Protein AF-A0A417XWU2-F1 (afdb_monomer)

pLDDT: mean 78.46, std 17.19, range [33.0, 97.88]

Solvent-accessible surface area (backbone atoms only — not comparable to full-atom values): 11735 Å² total; per-residue (Å²): 140,80,83,52,74,66,60,53,54,49,51,55,50,53,51,52,51,60,74,61,50,72,82,80,82,66,76,48,74,66,57,51,45,52,57,50,68,72,41,53,58,26,40,40,35,42,37,36,41,64,82,51,52,30,65,47,73,48,79,26,26,37,50,74,49,81,47,57,76,66,101,57,79,78,59,94,91,59,82,78,65,60,38,32,32,37,46,35,37,42,42,92,63,68,40,78,33,60,92,51,43,39,15,32,39,28,46,63,44,66,47,89,56,65,65,45,77,44,51,47,48,57,51,42,53,36,23,78,65,66,76,33,83,64,61,90,66,92,56,34,37,44,16,56,42,88,83,56,57,69,74,26,24,30,64,30,82,92,57,26,78,91,18,34,38,30,33,71,32,54,34,38,39,40,34,40,36,27,33,32,84,81,47,49,32,38,41,34,39,37,42,36,41,88,48,80,87,71,30,53,72,80,35,48,73,82,72,82,85,122

Sequence (210 aa):
MRTSAEDNELLDRWSSELDAAPDLWVEDAAERRARLQELSKATLSLTICGDVEGTITVELPCEVSEERPGDLSPVDGEPVPMSWLIARVEAIVPVALGRTQLTSFSIAIPGHVGPGLYPLDDLRRRAESDEVEWWEVDDFHLSPDARGGESTFYLDNDALDGAWVATTGASIAFDVPMASVVSEVRVTGTITWAEPRDRPRTLAEPTDLR

Radius of gyration: 20.06 Å; Cα contacts (8 Å, |Δi|>4): 391; chains: 1; bounding box: 44×44×75 Å

Secondary structure (DSSP, 8-state):
----HHHHHHHHHHHHHHHTS--TT---HHHHHHHHHHSPEEEEEEEEEESS-EEEEEEEEEEEEEE-S--SPPPTTSPPPPPEEEEEEEEEEEEEETTEEEEEEEEEEETTS-SEEEEHHHHHHHHHTTSSS----TT-EEESSTT--TT-EEE-GGG-TT-EEEE-SSEEEEEEEEE-SS-EEEEEEEEE-SSGGGS-GGGS------

Organism: NCBI:txid2049295

Mean predicted aligned error: 11.09 Å

Structure (mmCIF, N/CA/C/O backbone):
data_AF-A0A417XWU2-F1
#
_entry.id   AF-A0A417XWU2-F1
#
loop_
_atom_site.group_PDB
_atom_site.id
_atom_site.type_symbol
_atom_site.label_atom_id
_atom_site.label_alt_id
_atom_site.label_comp_id
_atom_site.label_asym_id
_atom_site.label_entity_id
_atom_site.label_seq_id
_atom_site.pdbx_PDB_ins_code
_atom_site.Cartn_x
_atom_site.Cartn_y
_atom_site.Cartn_z
_atom_site.occupancy
_atom_site.B_iso_or_equiv
_atom_site.auth_seq_id
_atom_site.auth_comp_id
_atom_site.auth_asym_id
_atom_site.auth_atom_id
_atom_site.pdbx_PDB_model_num
ATOM 1 N N . MET A 1 1 ? -17.700 9.948 -44.233 1.00 43.06 1 MET A N 1
ATOM 2 C CA . MET A 1 1 ? -16.925 10.479 -43.096 1.00 43.06 1 MET A CA 1
ATOM 3 C C . MET A 1 1 ? -15.541 10.821 -43.613 1.00 43.06 1 MET A C 1
ATOM 5 O O . MET A 1 1 ? -14.813 9.910 -43.972 1.00 43.06 1 MET A O 1
ATOM 9 N N . ARG A 1 2 ? -15.248 12.110 -43.804 1.00 43.66 2 ARG A N 1
ATOM 10 C CA . ARG A 1 2 ? -13.912 12.614 -44.147 1.00 43.66 2 ARG A CA 1
ATOM 11 C C . ARG A 1 2 ? -13.400 13.289 -42.879 1.00 43.66 2 ARG A C 1
ATOM 13 O O . ARG A 1 2 ? -13.917 14.349 -42.552 1.00 43.66 2 ARG A O 1
ATOM 20 N N . THR A 1 3 ? -12.487 12.651 -42.157 1.00 50.03 3 THR A N 1
ATOM 21 C CA . THR A 1 3 ? -11.595 13.360 -41.233 1.00 50.03 3 THR A CA 1
ATOM 22 C C . THR A 1 3 ? -10.756 14.301 -42.094 1.00 50.03 3 THR A C 1
ATOM 24 O O . THR A 1 3 ? -10.237 13.882 -43.137 1.00 50.03 3 THR A O 1
ATOM 27 N N . SER A 1 4 ? -10.784 15.601 -41.797 1.00 58.84 4 SER A N 1
ATOM 28 C CA . SER A 1 4 ? -10.096 16.587 -42.633 1.00 58.84 4 SER A CA 1
ATOM 29 C C . SER A 1 4 ? -8.589 16.444 -42.415 1.00 58.84 4 SER A C 1
ATOM 31 O O . SER A 1 4 ? -8.138 16.025 -41.355 1.00 58.84 4 SER A O 1
ATOM 33 N N . ALA A 1 5 ? -7.789 16.767 -43.431 1.00 59.66 5 ALA A N 1
ATOM 34 C CA . ALA A 1 5 ? -6.329 16.764 -43.307 1.00 59.66 5 ALA A CA 1
ATOM 35 C C . ALA A 1 5 ? -5.832 17.674 -42.160 1.00 59.66 5 ALA A C 1
ATOM 37 O O . ALA A 1 5 ? -4.766 17.433 -41.608 1.00 59.66 5 ALA A O 1
ATOM 38 N N . GLU A 1 6 ? -6.645 18.659 -41.769 1.00 57.81 6 GLU A N 1
ATOM 39 C CA . GLU A 1 6 ? -6.402 19.582 -40.659 1.00 57.81 6 GLU A CA 1
ATOM 40 C C . GLU A 1 6 ? -6.471 18.882 -39.289 1.00 57.81 6 GLU A C 1
ATOM 42 O O . GLU A 1 6 ? -5.701 19.229 -38.395 1.00 57.81 6 GLU A O 1
ATOM 47 N N . ASP A 1 7 ? -7.323 17.859 -39.133 1.00 56.69 7 ASP A N 1
ATOM 48 C CA . ASP A 1 7 ? -7.388 17.054 -37.903 1.00 56.69 7 ASP A CA 1
ATOM 49 C C . ASP A 1 7 ? -6.110 16.218 -37.721 1.00 56.69 7 ASP A C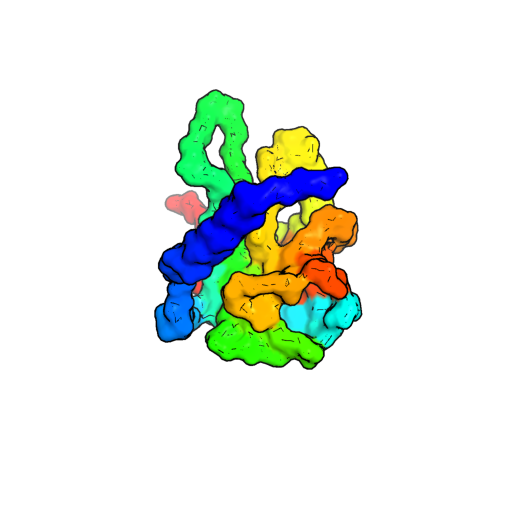 1
ATOM 51 O O . ASP A 1 7 ? -5.614 16.067 -36.606 1.00 56.69 7 ASP A O 1
ATOM 55 N N . ASN A 1 8 ? -5.531 15.717 -38.819 1.00 61.56 8 ASN A N 1
ATOM 56 C CA . ASN A 1 8 ? -4.272 14.969 -38.778 1.00 61.56 8 ASN A CA 1
ATOM 57 C C . ASN A 1 8 ? -3.064 15.881 -38.512 1.00 61.56 8 ASN A C 1
ATOM 59 O O . ASN A 1 8 ? -2.185 15.502 -37.749 1.00 61.56 8 ASN A O 1
ATOM 63 N N . GLU A 1 9 ? -3.034 17.096 -39.071 1.00 68.75 9 GLU A N 1
ATOM 64 C CA . GLU A 1 9 ? -1.972 18.072 -38.776 1.00 68.75 9 GLU A CA 1
ATOM 65 C C . GLU A 1 9 ? -2.011 18.553 -37.319 1.00 68.75 9 GLU A C 1
ATOM 67 O O . GLU A 1 9 ? -0.964 18.792 -36.715 1.00 68.75 9 GLU A O 1
ATOM 72 N N . LEU A 1 10 ? -3.207 18.668 -36.732 1.00 61.47 10 LEU A N 1
ATOM 73 C CA . LEU A 1 10 ? -3.362 18.915 -35.301 1.00 61.47 10 LEU A CA 1
ATOM 74 C C . LEU A 1 10 ? -2.814 17.742 -34.482 1.00 61.47 10 LEU A C 1
ATOM 76 O O . LEU A 1 10 ? -2.016 17.974 -33.584 1.00 61.47 10 LEU A O 1
ATOM 80 N N . LEU A 1 11 ? -3.159 16.497 -34.809 1.00 57.56 11 LEU A N 1
ATOM 81 C CA . LEU A 1 11 ? -2.641 15.329 -34.087 1.00 57.56 11 LEU A CA 1
ATOM 82 C C . LEU A 1 11 ? -1.111 15.205 -34.177 1.00 57.56 11 LEU A C 1
ATOM 84 O O . LEU A 1 11 ? -0.463 14.980 -33.157 1.00 57.56 11 LEU A O 1
ATOM 88 N N . ASP A 1 12 ? -0.525 15.438 -35.352 1.00 68.69 12 ASP A N 1
ATOM 89 C CA . ASP A 1 12 ? 0.930 15.399 -35.545 1.00 68.69 12 ASP A CA 1
ATOM 90 C C . ASP A 1 12 ? 1.643 16.531 -34.786 1.00 68.69 12 ASP A C 1
ATOM 92 O O . ASP A 1 12 ? 2.723 16.330 -34.216 1.00 68.69 12 ASP A O 1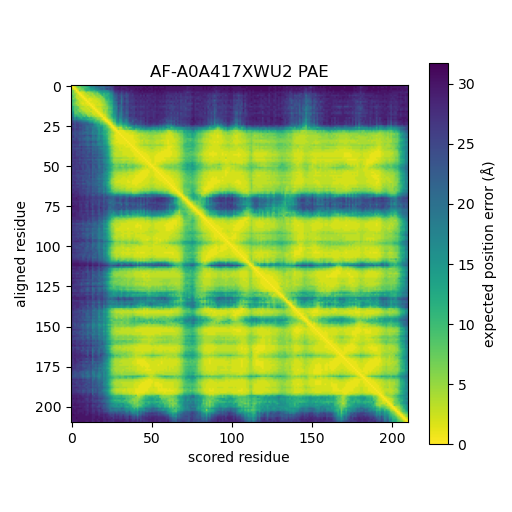
ATOM 96 N N . ARG A 1 13 ? 1.032 17.724 -34.720 1.00 62.97 13 ARG A N 1
ATOM 97 C CA . ARG A 1 13 ? 1.573 18.851 -33.946 1.00 62.97 13 ARG A CA 1
ATOM 98 C C . ARG A 1 13 ? 1.515 18.586 -32.445 1.00 62.97 13 ARG A C 1
ATOM 100 O O . ARG A 1 13 ? 2.495 18.851 -31.760 1.00 62.97 13 ARG A O 1
ATOM 107 N N . TRP A 1 14 ? 0.410 18.036 -31.946 1.00 56.19 14 TRP A N 1
ATOM 108 C CA . TRP A 1 14 ? 0.261 17.694 -30.530 1.00 56.19 14 TRP A CA 1
ATOM 109 C C . TRP A 1 14 ? 1.188 16.539 -30.130 1.00 56.19 14 TRP A C 1
ATOM 111 O O . TRP A 1 14 ? 1.791 16.597 -29.064 1.00 56.19 14 TRP A O 1
ATOM 121 N N . SER A 1 15 ? 1.380 15.540 -31.001 1.00 54.91 15 SER A N 1
ATOM 122 C CA . SER A 1 15 ? 2.374 14.474 -30.799 1.00 54.91 15 SER A CA 1
ATOM 123 C C . SER A 1 15 ? 3.792 15.040 -30.717 1.00 54.91 15 SER A C 1
ATOM 125 O O . SER A 1 15 ? 4.551 14.673 -29.830 1.00 54.91 15 SER A O 1
ATOM 127 N N . SER A 1 16 ? 4.131 15.987 -31.596 1.00 56.34 16 SER A N 1
ATOM 128 C CA . SER A 1 16 ? 5.447 16.638 -31.597 1.00 56.34 16 SER A CA 1
ATOM 129 C C . SER A 1 16 ? 5.662 17.548 -30.380 1.00 56.34 16 SER A C 1
ATOM 131 O O . SER A 1 16 ? 6.787 17.687 -29.917 1.00 56.34 16 SER A O 1
ATOM 133 N N . GLU A 1 17 ? 4.604 18.179 -29.860 1.00 51.12 17 GLU A N 1
ATOM 134 C CA . GLU A 1 17 ? 4.645 18.997 -28.638 1.00 51.12 17 GLU A CA 1
ATOM 135 C C . GLU A 1 17 ? 4.729 18.136 -27.364 1.00 51.12 17 GLU A C 1
ATOM 137 O O . GLU A 1 17 ? 5.385 18.549 -26.410 1.00 51.12 17 GLU A O 1
ATOM 142 N N . LEU A 1 18 ? 4.144 16.931 -27.364 1.00 53.69 18 LEU A N 1
ATOM 143 C CA . LEU A 1 18 ? 4.301 15.922 -26.305 1.00 53.69 18 LEU A CA 1
ATOM 144 C C . LEU A 1 18 ? 5.704 15.299 -26.305 1.00 53.69 18 LEU A C 1
ATOM 146 O O . LEU A 1 18 ? 6.310 15.189 -25.245 1.00 53.69 18 LEU A O 1
ATOM 150 N N . ASP A 1 19 ? 6.253 14.974 -27.479 1.00 51.94 19 ASP A N 1
ATOM 151 C CA . ASP A 1 19 ? 7.631 14.476 -27.623 1.00 51.94 19 ASP A CA 1
ATOM 152 C C . ASP A 1 19 ? 8.690 15.555 -27.314 1.00 51.94 19 ASP A C 1
ATOM 154 O O . ASP A 1 19 ? 9.836 15.241 -26.990 1.00 51.94 19 ASP A O 1
ATOM 158 N N . ALA A 1 20 ? 8.323 16.837 -27.434 1.00 43.72 20 ALA A N 1
ATOM 159 C CA . ALA A 1 20 ? 9.180 17.986 -27.136 1.00 43.72 20 ALA A CA 1
ATOM 160 C C . ALA A 1 20 ? 8.942 18.588 -25.744 1.00 43.72 20 ALA A C 1
ATOM 162 O O . ALA A 1 20 ? 9.637 19.546 -25.378 1.00 43.72 20 ALA A O 1
ATOM 163 N N . ALA A 1 21 ? 7.988 18.061 -24.970 1.00 42.50 21 ALA A N 1
ATOM 164 C CA . ALA A 1 21 ? 7.850 18.428 -23.574 1.00 42.50 21 ALA A CA 1
ATOM 165 C C . ALA A 1 21 ? 9.154 18.018 -22.870 1.00 42.50 21 ALA A C 1
ATOM 167 O O . ALA A 1 21 ? 9.536 16.848 -22.929 1.00 42.50 21 ALA A O 1
ATOM 168 N N . PRO A 1 22 ? 9.893 18.953 -22.246 1.00 44.28 22 PRO A N 1
ATOM 169 C CA . PRO A 1 22 ? 11.004 18.547 -21.403 1.00 44.28 22 PRO A CA 1
ATOM 170 C C . PRO A 1 22 ? 10.457 17.580 -20.349 1.00 44.28 22 PRO A C 1
ATOM 172 O O . PRO A 1 22 ? 9.330 17.795 -19.899 1.00 44.28 22 PRO A O 1
ATOM 175 N N . ASP A 1 23 ? 11.246 16.556 -19.986 1.00 46.12 23 ASP A N 1
ATOM 176 C CA . ASP A 1 23 ? 11.058 15.645 -18.838 1.00 46.12 23 ASP A CA 1
ATOM 177 C C . ASP A 1 23 ? 11.003 16.480 -17.548 1.00 46.12 23 ASP A C 1
ATOM 179 O O . ASP A 1 23 ? 11.891 16.510 -16.695 1.00 46.12 23 ASP A O 1
ATOM 183 N N . LEU A 1 24 ? 9.970 17.293 -17.451 1.00 42.47 24 LEU A N 1
ATOM 184 C CA . LEU A 1 24 ? 9.654 18.089 -16.316 1.00 42.47 24 LEU A CA 1
ATOM 185 C C . LEU A 1 24 ? 9.051 17.052 -15.377 1.00 42.47 24 LEU A C 1
ATOM 187 O O . LEU A 1 24 ? 7.902 16.657 -15.532 1.00 42.47 24 LEU A O 1
ATOM 191 N N . TRP A 1 25 ? 9.858 16.741 -14.360 1.00 49.97 25 TRP A N 1
ATOM 192 C CA . TRP A 1 25 ? 9.517 16.034 -13.124 1.00 49.97 25 TRP A CA 1
ATOM 193 C C . TRP A 1 25 ? 9.890 14.545 -13.118 1.00 49.97 25 TRP A C 1
ATOM 195 O O . TRP A 1 25 ? 9.292 13.750 -12.399 1.00 49.97 25 TRP A O 1
ATOM 205 N N . VAL A 1 26 ? 10.933 14.163 -13.859 1.00 54.62 26 VAL A N 1
ATOM 206 C CA . VAL A 1 26 ? 11.579 12.857 -13.675 1.00 54.62 26 VAL A CA 1
ATOM 207 C C . VAL A 1 26 ? 12.748 13.023 -12.704 1.00 54.62 26 VAL A C 1
ATOM 209 O O . VAL A 1 26 ? 13.762 13.620 -13.058 1.00 54.62 26 VAL A O 1
ATOM 212 N N . GLU A 1 27 ? 12.604 12.506 -11.478 1.00 67.12 27 GLU A N 1
ATOM 213 C CA . GLU A 1 27 ? 13.727 12.352 -10.539 1.00 67.12 27 GLU A CA 1
ATOM 214 C C . GLU A 1 27 ? 14.820 11.517 -11.229 1.00 67.12 27 GLU A C 1
ATOM 216 O O . GLU A 1 27 ? 14.550 10.418 -11.734 1.00 67.12 27 GLU A O 1
ATOM 221 N N . ASP A 1 28 ? 16.052 12.033 -11.291 1.00 80.94 28 ASP A N 1
ATOM 222 C CA . ASP A 1 28 ? 17.149 11.277 -11.896 1.00 80.94 28 ASP A CA 1
ATOM 223 C C . ASP A 1 28 ? 17.426 10.007 -11.074 1.00 80.94 28 ASP A C 1
ATOM 225 O O . ASP A 1 28 ? 17.294 9.980 -9.849 1.00 80.94 28 ASP A O 1
ATOM 229 N N . ALA A 1 29 ? 17.864 8.926 -11.723 1.00 80.06 29 ALA A N 1
ATOM 230 C CA . ALA A 1 29 ? 18.109 7.653 -11.044 1.00 80.06 29 ALA A CA 1
ATOM 231 C C . ALA A 1 29 ? 19.151 7.778 -9.913 1.00 80.06 29 ALA A C 1
ATOM 233 O O . ALA A 1 29 ? 19.098 7.026 -8.932 1.00 80.06 29 ALA A O 1
ATOM 234 N N . ALA A 1 30 ? 20.096 8.718 -10.038 1.00 84.88 30 ALA A N 1
ATOM 235 C CA . ALA A 1 30 ? 21.061 9.030 -8.991 1.00 84.88 30 ALA A CA 1
ATOM 236 C C . ALA A 1 30 ? 20.428 9.796 -7.817 1.00 84.88 30 ALA A C 1
ATOM 238 O O . ALA A 1 30 ? 20.710 9.456 -6.667 1.00 84.88 30 ALA A O 1
ATOM 239 N N . GLU A 1 31 ? 19.559 10.771 -8.096 1.00 86.69 31 GLU A N 1
ATOM 240 C CA . GLU A 1 31 ? 18.816 11.539 -7.086 1.00 86.69 31 GLU A CA 1
ATOM 241 C C . GLU A 1 31 ? 17.887 10.624 -6.288 1.00 86.69 31 GLU A C 1
ATOM 243 O O . GLU A 1 31 ? 17.995 10.559 -5.062 1.00 86.69 31 GLU A O 1
ATOM 248 N N . ARG A 1 32 ? 17.112 9.787 -6.987 1.00 87.69 32 ARG A N 1
ATOM 249 C CA . ARG A 1 32 ? 16.276 8.743 -6.385 1.00 87.69 32 ARG A CA 1
ATOM 250 C C . ARG A 1 32 ? 17.081 7.848 -5.462 1.00 87.69 32 ARG A C 1
ATOM 252 O O . ARG A 1 32 ? 16.699 7.578 -4.326 1.00 87.69 32 ARG A O 1
ATOM 259 N N . ARG A 1 33 ? 18.227 7.356 -5.939 1.00 88.69 33 ARG A N 1
ATOM 260 C CA . ARG A 1 33 ? 19.087 6.485 -5.137 1.00 88.69 33 ARG A CA 1
ATOM 261 C C . ARG A 1 33 ? 19.604 7.199 -3.889 1.00 88.69 33 ARG A C 1
ATOM 263 O O . ARG A 1 33 ? 19.643 6.562 -2.841 1.00 88.69 33 ARG A O 1
ATOM 270 N N . ALA A 1 34 ? 20.009 8.462 -4.001 1.00 90.44 34 ALA A N 1
ATOM 271 C CA . ALA A 1 34 ? 20.482 9.249 -2.868 1.00 90.44 34 ALA A CA 1
ATOM 272 C C . ALA A 1 34 ? 19.365 9.447 -1.831 1.00 90.44 34 ALA A C 1
ATOM 274 O O . ALA A 1 34 ? 19.564 9.083 -0.673 1.00 90.44 34 ALA A O 1
ATOM 275 N N . ARG A 1 35 ? 18.167 9.873 -2.260 1.00 91.81 35 ARG A N 1
ATOM 276 C CA . ARG A 1 35 ? 16.978 10.002 -1.399 1.00 91.81 35 ARG A CA 1
ATOM 277 C C . ARG A 1 35 ? 16.685 8.701 -0.652 1.00 91.81 35 ARG A C 1
ATOM 279 O O . ARG A 1 35 ? 16.619 8.683 0.573 1.00 91.81 35 ARG A O 1
ATOM 286 N N . LEU A 1 36 ? 16.594 7.582 -1.373 1.00 91.69 36 LEU A N 1
ATOM 287 C CA . LEU A 1 36 ? 16.300 6.273 -0.779 1.00 91.69 36 LEU A CA 1
ATOM 288 C C . LEU A 1 36 ? 17.386 5.772 0.186 1.00 91.69 36 LEU A C 1
ATOM 290 O O . LEU A 1 36 ? 17.101 4.943 1.049 1.00 91.69 36 LEU A O 1
ATOM 294 N N . GLN A 1 37 ? 18.632 6.227 0.047 1.00 92.56 37 GLN A N 1
ATOM 295 C CA . GLN A 1 37 ? 19.717 5.873 0.966 1.00 92.56 37 GLN A CA 1
ATOM 296 C C . GLN A 1 37 ? 19.661 6.643 2.290 1.00 92.56 37 GLN A C 1
ATOM 298 O O . GLN A 1 37 ? 20.241 6.177 3.271 1.00 92.56 37 GLN A O 1
ATOM 303 N N . GLU A 1 38 ? 18.983 7.790 2.321 1.00 90.75 38 GLU A N 1
ATOM 304 C CA . GLU A 1 38 ? 18.832 8.633 3.511 1.00 90.75 38 GLU A CA 1
ATOM 305 C C . GLU A 1 38 ? 17.618 8.246 4.365 1.00 90.75 38 GLU A C 1
ATOM 307 O O . GLU A 1 38 ? 17.582 8.553 5.558 1.00 90.75 38 GLU A O 1
ATOM 312 N N . LEU A 1 39 ? 16.644 7.545 3.779 1.00 89.62 39 LEU A N 1
ATOM 313 C CA . LEU A 1 39 ? 15.443 7.101 4.479 1.00 89.62 39 LEU A CA 1
ATOM 314 C C . LEU A 1 39 ? 15.725 5.979 5.485 1.00 89.62 39 LEU A C 1
ATOM 316 O O . LEU A 1 39 ? 16.520 5.060 5.252 1.00 89.62 39 LEU A O 1
ATOM 320 N N . SER A 1 40 ? 14.971 6.008 6.583 1.00 90.62 40 SER A N 1
ATOM 321 C CA . SER A 1 40 ? 14.852 4.867 7.486 1.00 90.62 40 SER A CA 1
ATOM 322 C C . SER A 1 40 ? 14.209 3.681 6.768 1.00 90.62 40 SER A C 1
ATOM 324 O O . SER A 1 40 ? 13.446 3.833 5.813 1.00 90.62 40 SER A O 1
ATOM 326 N N . LYS A 1 41 ? 14.520 2.469 7.228 1.00 92.75 41 LYS A N 1
ATOM 327 C CA . LYS A 1 41 ? 13.979 1.242 6.639 1.00 92.75 41 LYS A CA 1
ATOM 328 C C . LYS A 1 41 ? 12.789 0.717 7.430 1.00 92.75 41 LYS A C 1
ATOM 330 O O . LYS A 1 41 ? 12.752 0.824 8.654 1.00 92.75 41 LYS A O 1
ATOM 335 N N . ALA A 1 42 ? 11.869 0.072 6.726 1.00 94.56 42 ALA A N 1
ATOM 336 C CA . ALA A 1 42 ? 10.805 -0.733 7.304 1.00 94.56 42 ALA A CA 1
ATOM 337 C C . ALA A 1 42 ? 10.859 -2.156 6.741 1.00 94.56 42 ALA A C 1
ATOM 339 O O . ALA A 1 42 ? 11.274 -2.382 5.601 1.00 94.56 42 ALA A O 1
ATOM 340 N N . THR A 1 43 ? 10.431 -3.127 7.543 1.00 96.94 43 THR A N 1
ATOM 341 C CA . THR A 1 43 ? 10.208 -4.491 7.063 1.00 96.94 43 THR A CA 1
ATOM 342 C C . THR A 1 43 ? 8.841 -4.558 6.399 1.00 96.94 43 THR A C 1
ATOM 344 O O . THR A 1 43 ? 7.820 -4.417 7.075 1.00 96.94 43 THR A O 1
ATOM 347 N N . LEU A 1 44 ? 8.827 -4.804 5.091 1.00 97.50 44 LEU A N 1
ATOM 348 C CA . LEU A 1 44 ? 7.633 -5.156 4.335 1.00 97.50 44 LEU A CA 1
ATOM 349 C C . LEU A 1 44 ? 7.513 -6.682 4.292 1.00 97.50 44 LEU A C 1
ATOM 351 O O . LEU A 1 44 ? 8.405 -7.360 3.786 1.00 97.50 44 LEU A O 1
ATOM 355 N N . SER A 1 45 ? 6.396 -7.213 4.779 1.00 97.88 45 SER A N 1
ATOM 356 C CA . SER A 1 45 ? 5.951 -8.580 4.500 1.00 97.88 45 SER A CA 1
ATOM 357 C C . SER A 1 45 ? 4.709 -8.495 3.634 1.00 97.88 45 SER A C 1
ATOM 359 O O . SER A 1 45 ? 3.741 -7.861 4.041 1.00 97.88 45 SER A O 1
ATOM 361 N N . LEU A 1 46 ? 4.727 -9.105 2.455 1.00 97.31 46 LEU A N 1
ATOM 362 C CA . LEU A 1 46 ? 3.672 -8.939 1.461 1.00 97.31 46 LEU A CA 1
ATOM 363 C C . LEU A 1 46 ? 3.388 -10.266 0.764 1.00 97.31 46 LEU A C 1
ATOM 365 O O . LEU A 1 46 ? 4.313 -10.985 0.391 1.00 97.31 46 LEU A O 1
ATOM 369 N N . THR A 1 47 ? 2.108 -10.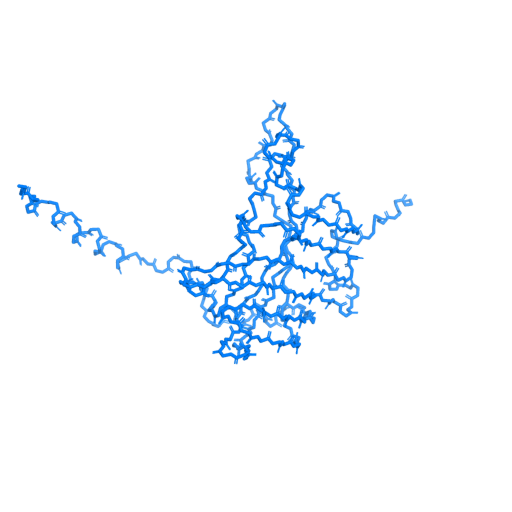585 0.602 1.00 97.50 47 THR A N 1
ATOM 370 C CA . THR A 1 47 ? 1.599 -11.716 -0.175 1.00 97.50 47 THR A CA 1
ATOM 371 C C . THR A 1 47 ? 0.571 -11.213 -1.175 1.00 97.50 47 THR A C 1
ATOM 373 O O . THR A 1 47 ? -0.364 -10.508 -0.803 1.00 97.50 47 THR A O 1
ATOM 376 N N . ILE A 1 48 ? 0.749 -11.600 -2.432 1.00 95.12 48 ILE A N 1
ATOM 377 C CA . ILE A 1 48 ? -0.180 -11.358 -3.531 1.00 95.12 48 ILE A CA 1
ATOM 378 C C . ILE A 1 48 ? -0.804 -12.690 -3.919 1.00 95.12 48 ILE A C 1
ATOM 380 O O . ILE A 1 48 ? -0.082 -13.676 -4.101 1.00 95.12 48 ILE A O 1
ATOM 384 N N . CYS A 1 49 ? -2.124 -12.694 -4.059 1.00 94.94 49 CYS A N 1
ATOM 385 C CA . CYS A 1 49 ? -2.906 -13.809 -4.579 1.00 94.94 49 CYS A CA 1
ATOM 386 C C . CYS A 1 49 ? -3.822 -13.311 -5.705 1.00 94.94 49 CYS A C 1
ATOM 388 O O . CYS A 1 49 ? -4.370 -12.218 -5.593 1.00 94.94 49 CYS A O 1
ATOM 390 N N . GLY A 1 50 ? -4.042 -14.110 -6.748 1.00 91.94 50 GLY A N 1
ATOM 391 C CA . GLY A 1 50 ? -4.867 -13.737 -7.903 1.00 91.94 50 GLY A CA 1
ATOM 392 C C . GLY A 1 50 ? -4.175 -14.123 -9.204 1.00 91.94 50 GLY A C 1
ATOM 393 O O . GLY A 1 50 ? -3.546 -15.178 -9.278 1.00 91.94 50 GLY A O 1
ATOM 394 N N . ASP A 1 51 ? -4.242 -13.255 -10.211 1.00 88.44 51 ASP A N 1
ATOM 395 C CA . ASP A 1 51 ? -3.553 -13.476 -11.492 1.00 88.44 51 ASP A CA 1
ATOM 396 C C . ASP A 1 51 ? -2.021 -13.458 -11.353 1.00 88.44 51 ASP A C 1
ATOM 398 O O . ASP A 1 51 ? -1.288 -14.083 -12.128 1.00 88.44 51 ASP A O 1
ATOM 402 N N . VAL A 1 52 ? -1.535 -12.757 -10.327 1.00 87.81 52 VAL A N 1
ATOM 403 C CA . VAL A 1 52 ? -0.147 -12.780 -9.876 1.00 87.81 52 VAL A CA 1
ATOM 404 C C . VAL A 1 52 ? -0.104 -13.375 -8.477 1.00 87.81 52 VAL A C 1
ATOM 406 O O . VAL A 1 52 ? -0.840 -12.961 -7.585 1.00 87.81 52 VAL A O 1
ATOM 409 N N . GLU A 1 53 ? 0.803 -14.326 -8.275 1.00 93.94 53 GLU A N 1
ATOM 410 C CA . GLU A 1 53 ? 1.032 -14.952 -6.976 1.00 93.94 53 GLU A CA 1
ATOM 411 C C . GLU A 1 53 ? 2.482 -14.762 -6.541 1.00 93.94 53 GLU A C 1
ATOM 413 O O . GLU A 1 53 ? 3.417 -14.975 -7.322 1.00 93.94 53 GLU A O 1
ATOM 418 N N . GLY A 1 54 ? 2.685 -14.396 -5.278 1.00 95.31 54 GLY A N 1
ATOM 419 C CA . GLY A 1 54 ? 4.020 -14.263 -4.713 1.00 95.31 54 GLY A CA 1
ATOM 420 C C . GLY A 1 54 ? 4.009 -13.792 -3.268 1.00 95.31 54 GLY A C 1
ATOM 421 O O . GLY A 1 54 ? 3.130 -13.046 -2.854 1.00 95.31 54 GLY A O 1
ATOM 422 N N . THR A 1 55 ? 5.029 -14.195 -2.516 1.00 96.88 55 THR A N 1
ATOM 423 C CA . THR A 1 55 ? 5.253 -13.740 -1.141 1.00 96.88 55 THR A CA 1
ATOM 424 C C . THR A 1 55 ? 6.680 -13.245 -0.998 1.00 96.88 55 THR A C 1
ATOM 426 O O . THR A 1 55 ? 7.614 -13.885 -1.488 1.00 96.88 55 THR A O 1
ATOM 429 N N . ILE A 1 56 ? 6.852 -12.128 -0.299 1.00 97.06 56 ILE A N 1
ATOM 430 C CA . ILE A 1 56 ? 8.155 -11.556 0.027 1.00 97.06 56 ILE A CA 1
ATOM 431 C C . ILE A 1 56 ? 8.189 -11.068 1.472 1.00 97.06 56 ILE A C 1
ATOM 433 O O . ILE A 1 56 ? 7.180 -10.664 2.052 1.00 97.06 56 ILE A O 1
ATOM 437 N N . THR A 1 57 ? 9.392 -11.054 2.032 1.00 97.56 57 THR A N 1
ATOM 438 C CA . THR A 1 57 ? 9.705 -10.320 3.255 1.00 97.56 57 THR A CA 1
ATOM 439 C C . THR A 1 57 ? 11.050 -9.642 3.051 1.00 97.56 57 THR A C 1
ATOM 441 O O . THR A 1 57 ? 12.045 -10.318 2.789 1.00 97.56 57 THR A O 1
ATOM 444 N N . VAL A 1 58 ? 11.077 -8.313 3.100 1.00 96.75 58 VAL A N 1
ATOM 445 C CA . VAL A 1 58 ? 12.255 -7.517 2.739 1.00 96.75 58 VAL A CA 1
ATOM 446 C C . VAL A 1 58 ? 12.298 -6.213 3.532 1.00 96.75 58 VAL A C 1
ATOM 448 O O . VAL A 1 58 ? 11.266 -5.621 3.836 1.00 96.75 58 VAL A O 1
ATOM 451 N N . GLU A 1 59 ? 13.504 -5.759 3.869 1.00 96.19 59 GLU A N 1
ATOM 452 C CA . GLU A 1 59 ? 13.727 -4.439 4.456 1.00 96.19 59 GLU A CA 1
ATOM 453 C C . GLU A 1 59 ? 13.976 -3.407 3.357 1.00 96.19 59 GLU A C 1
ATOM 455 O O . GLU A 1 59 ? 14.969 -3.494 2.627 1.00 96.19 59 GLU A O 1
ATOM 460 N N . LEU A 1 60 ? 13.094 -2.414 3.263 1.00 95.56 60 LEU A N 1
ATOM 461 C CA . LEU A 1 60 ? 13.144 -1.370 2.242 1.00 95.56 60 LEU A CA 1
ATOM 462 C C . LEU A 1 60 ? 13.163 0.021 2.884 1.00 95.56 60 LEU A C 1
ATOM 464 O O . LEU A 1 60 ? 12.570 0.195 3.950 1.00 95.56 60 LEU A O 1
ATOM 468 N N . PRO A 1 61 ? 13.826 1.006 2.252 1.00 94.88 61 PRO A N 1
ATOM 469 C CA . PRO A 1 61 ? 13.587 2.422 2.516 1.00 94.88 61 PRO A CA 1
ATOM 470 C C . PRO A 1 61 ? 12.089 2.722 2.589 1.00 94.88 61 PRO A C 1
ATOM 472 O O . PRO A 1 61 ? 11.331 2.277 1.725 1.00 94.88 61 PRO A O 1
ATOM 475 N N . CYS A 1 62 ? 11.678 3.439 3.629 1.00 92.31 62 CYS A N 1
ATOM 476 C CA . CYS A 1 62 ? 10.289 3.772 3.894 1.00 92.31 62 CYS A CA 1
ATOM 477 C C . CYS A 1 62 ? 10.162 5.269 4.146 1.00 92.31 62 CYS A C 1
ATOM 479 O O . CYS A 1 62 ? 10.788 5.815 5.055 1.00 92.31 62 CYS A O 1
ATOM 481 N N . GLU A 1 63 ? 9.312 5.909 3.363 1.00 90.00 63 GLU A N 1
ATOM 482 C CA . GLU A 1 63 ? 8.857 7.269 3.586 1.00 90.00 63 GLU A CA 1
ATOM 483 C C . GLU A 1 63 ? 7.465 7.220 4.206 1.00 90.00 63 GLU A C 1
ATOM 485 O O . GLU A 1 63 ? 6.656 6.349 3.873 1.00 90.00 63 GLU A O 1
ATOM 490 N N . VAL A 1 64 ? 7.206 8.133 5.140 1.00 86.62 64 VAL A N 1
ATOM 491 C CA . VAL A 1 64 ? 5.863 8.323 5.672 1.00 86.62 64 VAL A CA 1
ATOM 492 C C . VAL A 1 64 ? 5.509 9.797 5.632 1.00 86.62 64 VAL A C 1
ATOM 494 O O . VAL A 1 64 ? 6.161 10.607 6.294 1.00 86.62 64 VAL A O 1
ATOM 497 N N . SER A 1 65 ? 4.471 10.123 4.871 1.00 83.25 65 SER A N 1
ATOM 498 C CA . SER A 1 65 ? 3.921 11.469 4.728 1.00 83.25 65 SER A CA 1
ATOM 499 C C . SER A 1 65 ? 2.521 11.535 5.341 1.00 83.25 65 SER A C 1
ATOM 501 O O . SER A 1 65 ? 1.793 10.543 5.382 1.00 83.25 65 SER A O 1
ATOM 503 N N . GLU A 1 66 ? 2.155 12.703 5.870 1.00 80.56 66 GLU A N 1
ATOM 504 C CA . GLU A 1 66 ? 0.750 13.052 6.093 1.00 80.56 66 GLU A CA 1
ATOM 505 C C . GLU A 1 66 ? 0.335 13.936 4.925 1.00 80.56 66 GLU A C 1
ATOM 507 O O . GLU A 1 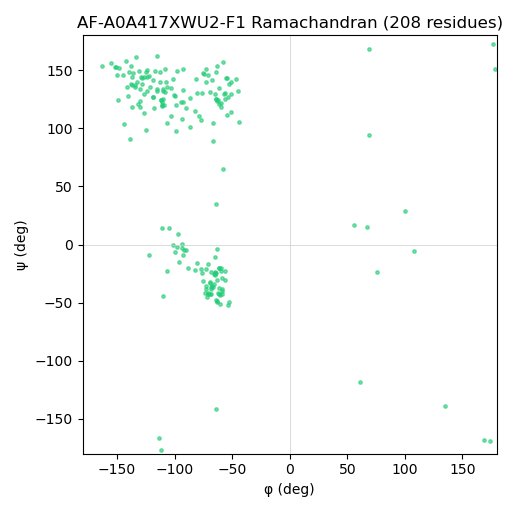66 ? 0.918 15.001 4.715 1.00 80.56 66 GLU A O 1
ATOM 512 N N . GLU A 1 67 ? -0.665 13.495 4.181 1.00 76.44 67 GLU A N 1
ATOM 513 C CA . GLU A 1 67 ? -1.230 14.242 3.073 1.00 76.44 67 GLU A CA 1
ATOM 514 C C . GLU A 1 67 ? -2.648 14.664 3.417 1.00 76.44 67 GLU A C 1
ATOM 516 O O . GLU A 1 67 ? -3.422 13.935 4.042 1.00 76.44 67 GLU A O 1
ATOM 521 N N . ARG A 1 68 ? -2.979 15.895 3.040 1.00 67.38 68 ARG A N 1
ATOM 522 C CA . ARG A 1 68 ? -4.337 16.416 3.101 1.00 67.38 68 ARG A CA 1
ATOM 523 C C . ARG A 1 68 ? -4.739 16.762 1.683 1.00 67.38 68 ARG A C 1
ATOM 525 O O . ARG A 1 68 ? -4.003 17.506 1.033 1.00 67.38 68 ARG A O 1
ATOM 532 N N . PRO A 1 69 ? -5.879 16.257 1.207 1.00 56.50 69 PRO A N 1
ATOM 533 C CA . PRO A 1 69 ? -6.418 16.708 -0.058 1.00 56.50 69 PRO A CA 1
ATOM 534 C C . PRO A 1 69 ? -6.606 18.224 -0.044 1.00 56.50 69 PRO A C 1
ATOM 536 O O . PRO A 1 69 ? -7.201 18.762 0.888 1.00 56.50 69 PRO A O 1
ATOM 539 N N . GLY A 1 70 ? -6.100 18.892 -1.082 1.00 53.69 70 GLY A N 1
ATOM 540 C CA . GLY A 1 70 ? -6.305 20.318 -1.315 1.00 53.69 70 GLY A CA 1
ATOM 541 C C . GLY A 1 70 ? -5.606 21.225 -0.305 1.00 53.69 70 GLY A C 1
ATOM 542 O O . GLY A 1 70 ? -6.205 21.639 0.678 1.00 53.69 70 GLY A O 1
ATOM 543 N N . ASP A 1 71 ? -4.396 21.680 -0.632 1.00 48.88 71 ASP A N 1
ATOM 544 C CA . ASP A 1 71 ? -3.675 22.800 0.010 1.00 48.88 71 ASP A CA 1
ATOM 545 C C . ASP A 1 71 ? -4.405 24.168 -0.185 1.00 48.88 71 ASP A C 1
ATOM 547 O O . ASP A 1 71 ? -3.809 25.229 -0.381 1.00 48.88 71 ASP A O 1
ATOM 551 N N . LEU A 1 72 ? -5.741 24.142 -0.195 1.00 50.19 72 LEU A N 1
ATOM 552 C CA . LEU A 1 72 ? -6.671 25.254 -0.215 1.00 50.19 72 LEU A CA 1
ATOM 553 C C . LEU A 1 72 ? -7.165 25.449 1.218 1.00 50.19 72 LEU A C 1
ATOM 555 O O . LEU A 1 72 ? -7.588 24.512 1.890 1.00 50.19 72 LEU A O 1
ATOM 559 N N . SER A 1 73 ? -7.070 26.683 1.709 1.00 50.38 73 SER A N 1
ATOM 560 C CA . SER A 1 73 ? -7.574 27.032 3.038 1.00 50.38 73 SER A CA 1
ATOM 561 C C . SER A 1 73 ? -9.027 26.564 3.195 1.00 50.38 73 SER A C 1
ATOM 563 O O . SER A 1 73 ? -9.786 26.722 2.236 1.00 50.38 73 SER A O 1
ATOM 565 N N . PRO A 1 74 ? -9.419 26.027 4.368 1.00 52.66 74 PRO A N 1
ATOM 566 C CA . PRO A 1 74 ? -10.793 25.599 4.601 1.00 52.66 74 PRO A CA 1
ATOM 567 C C . PRO A 1 74 ? -11.747 26.732 4.226 1.00 52.66 74 PRO A C 1
ATOM 569 O O . PRO A 1 74 ? -11.542 27.882 4.629 1.00 52.66 74 PRO A O 1
ATOM 572 N N . VAL A 1 75 ? -12.759 26.420 3.420 1.00 57.72 75 VAL A N 1
ATOM 573 C CA . VAL A 1 75 ? -13.838 27.363 3.135 1.00 57.72 75 VAL A CA 1
ATOM 574 C C . VAL A 1 75 ? -14.644 27.516 4.425 1.00 57.72 75 VAL A C 1
ATOM 576 O O . VAL A 1 75 ? -14.975 26.528 5.082 1.00 57.72 75 VAL A O 1
ATOM 579 N N . ASP A 1 76 ? -14.930 28.755 4.835 1.00 59.66 76 ASP A N 1
ATOM 580 C CA . ASP A 1 76 ? -15.692 29.021 6.059 1.00 59.66 76 ASP A CA 1
ATOM 581 C C . ASP A 1 76 ? -17.041 28.274 6.032 1.00 59.66 76 ASP A C 1
ATOM 583 O O . ASP A 1 76 ? -17.943 28.627 5.270 1.00 59.66 76 ASP A O 1
ATOM 587 N N . GLY A 1 77 ? -17.190 27.273 6.906 1.00 59.06 77 GLY A N 1
ATOM 588 C CA . GLY A 1 77 ? -18.424 26.499 7.083 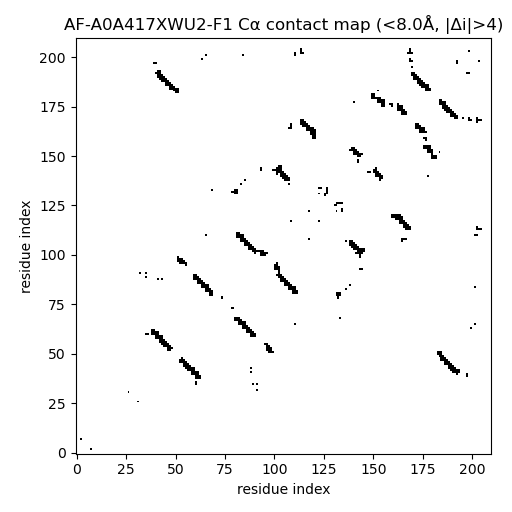1.00 59.06 77 GLY A CA 1
ATOM 589 C C . GLY A 1 77 ? -18.394 25.063 6.552 1.00 59.06 77 GLY A C 1
ATOM 590 O O . GLY A 1 77 ? -19.354 24.337 6.806 1.00 59.06 77 GLY A O 1
ATOM 591 N N . GLU A 1 78 ? -17.318 24.645 5.884 1.00 55.84 78 GLU A N 1
ATOM 592 C CA . GLU A 1 78 ? -17.119 23.263 5.426 1.00 55.84 78 GLU A CA 1
ATOM 593 C C . GLU A 1 78 ? -16.332 22.432 6.465 1.00 55.84 78 GLU A C 1
ATOM 595 O O . GLU A 1 78 ? -15.579 22.997 7.274 1.00 55.84 78 GLU A O 1
ATOM 600 N N . PRO A 1 79 ? -16.542 21.101 6.528 1.00 54.62 79 PRO A N 1
ATOM 601 C CA . PRO A 1 79 ? -15.695 20.226 7.326 1.00 54.62 79 PRO A CA 1
ATOM 602 C C . PRO A 1 79 ? -14.222 20.322 6.889 1.00 54.62 79 PRO A C 1
ATOM 604 O O . PRO A 1 79 ? -13.887 20.763 5.799 1.00 54.62 79 PRO A O 1
ATOM 607 N N . VAL A 1 80 ? -13.299 19.973 7.789 1.00 57.78 80 VAL A N 1
ATOM 608 C CA . VAL A 1 80 ? -11.874 19.903 7.431 1.00 57.78 80 VAL A CA 1
ATOM 609 C C . VAL A 1 80 ? -11.633 18.560 6.730 1.00 57.78 80 VAL A C 1
ATOM 611 O O . VAL A 1 80 ? -12.006 17.537 7.317 1.00 57.78 80 VAL A O 1
ATOM 614 N N . PRO A 1 81 ? -10.968 18.527 5.556 1.00 59.06 81 PRO A N 1
ATOM 615 C CA . PRO A 1 81 ? -10.670 17.284 4.856 1.00 59.06 81 PRO A CA 1
ATOM 616 C C . PRO A 1 81 ? -9.916 16.290 5.741 1.00 59.06 81 PRO A C 1
ATOM 618 O O . PRO A 1 81 ? -9.054 16.661 6.547 1.00 59.06 81 PRO A O 1
ATOM 621 N N . MET A 1 82 ? -10.225 15.005 5.574 1.00 68.38 82 MET A N 1
ATOM 622 C CA . MET A 1 82 ? -9.526 13.933 6.275 1.00 68.38 82 MET A CA 1
ATOM 623 C C . MET A 1 82 ? -8.059 13.898 5.836 1.00 68.38 82 MET A C 1
ATOM 625 O O . MET A 1 82 ? -7.773 13.795 4.645 1.00 68.38 82 MET A O 1
ATOM 629 N N . SER A 1 83 ? -7.125 13.963 6.790 1.00 75.62 83 SER A N 1
ATOM 630 C CA . SER A 1 83 ? -5.726 13.669 6.484 1.00 75.62 83 SER A CA 1
ATOM 631 C C . SER A 1 83 ? -5.521 12.171 6.314 1.00 75.62 83 SER A C 1
ATOM 633 O O . SER A 1 83 ? -6.162 11.364 6.994 1.00 75.62 83 SER A O 1
ATOM 635 N N . TRP A 1 84 ? -4.609 11.807 5.426 1.00 79.62 84 TRP A N 1
ATOM 636 C CA . TRP A 1 84 ? -4.167 10.446 5.183 1.00 79.62 84 TRP A CA 1
ATOM 637 C C . TRP A 1 84 ? -2.705 10.333 5.558 1.00 79.62 84 TRP A C 1
ATOM 639 O O . TRP A 1 84 ? -1.888 11.178 5.203 1.00 79.62 84 TRP A O 1
ATOM 649 N N . LEU A 1 85 ? -2.368 9.281 6.288 1.00 83.19 85 LEU A N 1
ATOM 650 C CA . LEU A 1 85 ? -0.984 8.907 6.477 1.00 83.19 85 LEU A CA 1
ATOM 651 C C . LEU A 1 85 ? -0.621 7.865 5.431 1.00 83.19 85 LEU A C 1
ATOM 653 O O . LEU A 1 85 ? -1.239 6.802 5.379 1.00 83.19 85 LEU A O 1
ATOM 657 N N . ILE A 1 86 ? 0.392 8.159 4.633 1.00 87.44 86 ILE A N 1
ATOM 658 C CA . ILE A 1 86 ? 0.809 7.329 3.511 1.00 87.44 86 ILE A CA 1
ATOM 659 C C . ILE A 1 86 ? 2.157 6.726 3.862 1.00 87.44 86 ILE A C 1
ATOM 661 O O . ILE A 1 86 ? 3.118 7.445 4.123 1.00 87.44 86 ILE A O 1
ATOM 665 N N . ALA A 1 87 ? 2.224 5.397 3.905 1.00 90.12 87 ALA A N 1
ATOM 666 C CA . ALA A 1 87 ? 3.470 4.670 4.088 1.00 90.12 87 ALA A CA 1
ATOM 667 C C . ALA A 1 87 ? 3.916 4.097 2.746 1.00 90.12 87 ALA A C 1
ATOM 669 O O . ALA A 1 87 ? 3.310 3.152 2.234 1.00 90.12 87 ALA A O 1
ATOM 670 N N . ARG A 1 88 ? 5.002 4.654 2.208 1.00 93.00 88 ARG A N 1
ATOM 671 C CA . ARG A 1 88 ? 5.576 4.264 0.924 1.00 93.00 88 ARG A CA 1
ATOM 672 C C . ARG A 1 88 ? 6.910 3.571 1.144 1.00 93.00 88 ARG A C 1
ATOM 674 O O . ARG A 1 88 ? 7.848 4.159 1.677 1.00 93.00 88 ARG A O 1
ATOM 681 N N . VAL A 1 89 ? 7.002 2.317 0.719 1.00 93.94 89 VAL A N 1
ATOM 682 C CA . VAL A 1 89 ? 8.251 1.553 0.697 1.00 93.94 89 VAL A CA 1
ATOM 683 C C . VAL A 1 89 ? 8.748 1.417 -0.728 1.00 93.94 89 VAL A C 1
ATOM 685 O O . VAL A 1 89 ? 7.985 1.110 -1.644 1.00 93.94 89 VAL A O 1
ATOM 688 N N . GLU A 1 90 ? 10.042 1.632 -0.922 1.00 94.88 90 GLU A N 1
ATOM 689 C CA . GLU A 1 90 ? 10.607 1.709 -2.262 1.00 94.88 90 GLU A CA 1
ATOM 690 C C . GLU A 1 90 ? 11.972 1.023 -2.339 1.00 94.88 90 GLU A C 1
ATOM 692 O O . GLU A 1 90 ? 12.890 1.274 -1.557 1.00 94.88 90 GLU A O 1
ATOM 697 N N . ALA A 1 91 ? 12.113 0.125 -3.308 1.00 93.88 91 ALA A N 1
ATOM 698 C CA . ALA A 1 91 ? 13.321 -0.639 -3.525 1.00 93.88 91 ALA A CA 1
ATOM 699 C C . ALA A 1 91 ? 14.309 0.128 -4.411 1.00 93.88 91 ALA A C 1
ATOM 701 O O . ALA A 1 91 ? 14.007 0.519 -5.540 1.00 93.88 91 ALA A O 1
ATOM 702 N N . ILE A 1 92 ? 15.543 0.294 -3.923 1.00 91.88 92 ILE A N 1
ATOM 703 C CA . ILE A 1 92 ? 16.640 0.874 -4.716 1.00 91.88 92 ILE A CA 1
ATOM 704 C C . ILE A 1 92 ? 16.884 0.035 -5.978 1.00 91.88 92 ILE A C 1
ATOM 706 O O . ILE A 1 92 ? 17.140 0.583 -7.048 1.00 91.88 92 ILE A O 1
ATOM 710 N N . VAL A 1 93 ? 16.803 -1.289 -5.832 1.00 90.94 93 VAL A N 1
ATOM 711 C CA . VAL A 1 93 ? 16.850 -2.273 -6.916 1.00 90.94 93 VAL A CA 1
ATOM 712 C C . VAL A 1 93 ? 15.584 -3.123 -6.808 1.00 90.94 93 VAL A C 1
ATOM 714 O O . VAL A 1 93 ? 15.311 -3.577 -5.695 1.00 90.94 93 VAL A O 1
ATOM 717 N N . PRO A 1 94 ? 14.841 -3.362 -7.906 1.00 92.62 94 PRO A N 1
ATOM 718 C CA . PRO A 1 94 ? 13.621 -4.159 -7.868 1.00 92.62 94 PRO A CA 1
ATOM 719 C C . PRO A 1 94 ? 13.829 -5.527 -7.208 1.00 92.62 94 PRO A C 1
ATOM 721 O O . PRO A 1 94 ? 14.840 -6.200 -7.431 1.00 92.62 94 PRO A O 1
ATOM 724 N N . VAL A 1 95 ? 12.866 -5.937 -6.387 1.00 94.25 95 VAL A N 1
ATOM 725 C CA . VAL A 1 95 ? 12.901 -7.194 -5.629 1.00 94.25 95 VAL A CA 1
ATOM 726 C C . VAL A 1 95 ? 11.993 -8.210 -6.303 1.00 94.25 95 VAL A C 1
ATOM 728 O O . VAL A 1 95 ? 10.867 -7.886 -6.655 1.00 94.25 95 VAL A O 1
ATOM 731 N N . ALA A 1 96 ? 12.447 -9.449 -6.476 1.00 94.00 96 ALA A N 1
ATOM 732 C CA . ALA A 1 96 ? 11.617 -10.495 -7.070 1.00 94.00 96 ALA A CA 1
ATOM 733 C C . ALA A 1 96 ? 10.362 -10.771 -6.224 1.00 94.00 96 ALA A C 1
ATOM 735 O O . ALA A 1 96 ? 10.458 -10.940 -5.010 1.00 94.00 96 ALA A O 1
ATOM 736 N N . LEU A 1 97 ? 9.207 -10.871 -6.881 1.00 91.00 97 LEU A N 1
ATOM 737 C CA . LEU A 1 97 ? 7.901 -11.115 -6.274 1.00 91.00 97 LEU A CA 1
ATOM 738 C C . LEU A 1 97 ? 7.133 -12.102 -7.155 1.00 91.00 97 LEU A C 1
ATOM 740 O O . LEU A 1 97 ? 6.469 -11.731 -8.120 1.00 91.00 97 LEU A O 1
ATOM 744 N N . GLY A 1 98 ? 7.281 -13.394 -6.862 1.00 88.25 98 GLY A N 1
ATOM 745 C CA . GLY A 1 98 ? 6.718 -14.447 -7.706 1.00 88.25 98 GLY A CA 1
ATOM 746 C C . GLY A 1 98 ? 7.286 -14.405 -9.127 1.00 88.25 98 GLY A C 1
ATOM 747 O O . GLY A 1 98 ? 8.487 -14.582 -9.326 1.00 88.25 98 GLY A O 1
ATOM 748 N N . ARG A 1 99 ? 6.412 -14.186 -10.118 1.00 86.56 99 ARG A N 1
ATOM 749 C CA . ARG A 1 99 ? 6.791 -13.998 -11.535 1.00 86.56 99 ARG A CA 1
ATOM 750 C C . ARG A 1 99 ? 6.973 -12.532 -11.940 1.00 86.56 99 ARG A C 1
ATOM 752 O O . ARG A 1 99 ? 7.328 -12.275 -13.087 1.00 86.56 99 ARG A O 1
ATOM 759 N N . THR A 1 100 ? 6.718 -11.602 -11.026 1.00 88.44 100 THR A N 1
ATOM 760 C CA . THR A 1 100 ? 6.925 -10.166 -11.214 1.00 88.44 100 THR A CA 1
ATOM 761 C C . THR A 1 100 ? 8.039 -9.669 -10.286 1.00 88.44 100 THR A C 1
ATOM 763 O O . THR A 1 100 ? 8.810 -10.451 -9.718 1.00 88.44 100 THR A O 1
ATOM 766 N N . GLN A 1 101 ? 8.147 -8.357 -10.144 1.00 92.75 101 GLN A N 1
ATOM 767 C CA . GLN A 1 101 ? 9.029 -7.686 -9.208 1.00 92.75 101 GLN A CA 1
ATOM 768 C C . GLN A 1 101 ? 8.274 -6.585 -8.465 1.00 92.75 101 GLN A C 1
ATOM 770 O O . GLN A 1 101 ? 7.232 -6.114 -8.915 1.00 92.75 101 GLN A O 1
ATOM 775 N N . LEU A 1 102 ? 8.835 -6.169 -7.339 1.00 93.56 102 LEU A N 1
ATOM 776 C CA . LEU A 1 102 ? 8.411 -5.021 -6.566 1.00 93.56 102 LEU A CA 1
ATOM 777 C C . LEU A 1 102 ? 9.458 -3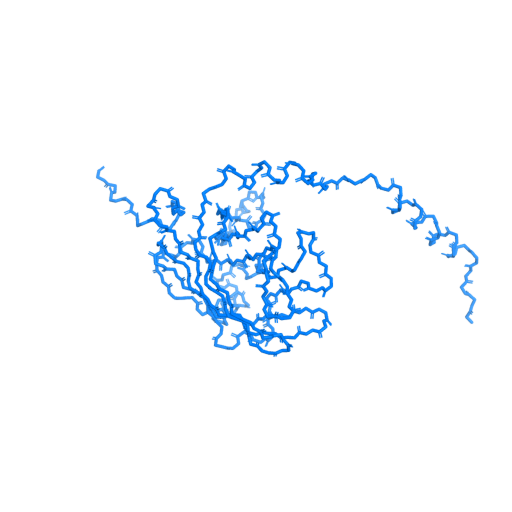.915 -6.679 1.00 93.56 102 LEU A C 1
ATOM 779 O O . LEU A 1 102 ? 10.619 -4.131 -6.317 1.00 93.56 102 LEU A O 1
ATOM 783 N N . THR A 1 103 ? 9.027 -2.731 -7.104 1.00 94.56 103 THR A N 1
ATOM 784 C CA . THR A 1 103 ? 9.838 -1.510 -7.055 1.00 94.56 103 THR A CA 1
ATOM 785 C C . THR A 1 103 ? 9.305 -0.531 -6.018 1.00 94.56 103 THR A C 1
ATOM 787 O O . THR A 1 103 ? 10.096 -0.029 -5.224 1.00 94.56 103 THR A O 1
ATOM 790 N N . SER A 1 104 ? 7.992 -0.310 -5.955 1.00 94.25 104 SER A N 1
ATOM 791 C CA . SER A 1 104 ? 7.362 0.495 -4.903 1.00 94.25 104 SER A CA 1
ATOM 792 C C . SER A 1 104 ? 6.050 -0.122 -4.430 1.00 94.25 104 SER A C 1
ATOM 794 O O . SER A 1 104 ? 5.342 -0.788 -5.189 1.00 94.25 104 SER A O 1
ATOM 796 N N . PHE A 1 105 ? 5.736 0.089 -3.158 1.00 94.75 105 PHE A N 1
ATOM 797 C CA . PHE A 1 105 ? 4.440 -0.221 -2.572 1.00 94.75 105 PHE A CA 1
ATOM 798 C C . PHE A 1 105 ? 4.022 0.920 -1.654 1.00 94.75 105 PHE A C 1
ATOM 800 O O . PHE A 1 105 ? 4.841 1.430 -0.887 1.00 94.75 105 PHE A O 1
ATOM 807 N N . SER A 1 106 ? 2.753 1.294 -1.719 1.00 93.81 106 SER A N 1
ATOM 808 C CA . SER A 1 106 ? 2.185 2.357 -0.909 1.00 93.81 106 SER A CA 1
ATOM 809 C C . SER A 1 106 ? 0.820 1.947 -0.377 1.00 93.81 106 SER A C 1
ATOM 811 O O . SER A 1 106 ? 0.007 1.340 -1.080 1.00 93.81 106 SER A O 1
ATOM 813 N N . ILE A 1 107 ? 0.602 2.256 0.896 1.00 92.06 107 ILE A N 1
ATOM 814 C CA . ILE A 1 107 ? -0.641 2.014 1.621 1.00 92.06 107 ILE A CA 1
ATOM 815 C C . ILE A 1 107 ? -0.984 3.286 2.396 1.00 92.06 107 ILE A C 1
ATOM 817 O O . ILE A 1 107 ? -0.103 3.881 3.024 1.00 92.06 107 ILE A O 1
ATOM 821 N N . ALA A 1 108 ? -2.254 3.686 2.388 1.00 88.25 108 ALA A N 1
ATOM 822 C CA . ALA A 1 108 ? -2.719 4.795 3.208 1.00 88.25 108 ALA A CA 1
ATOM 823 C C . ALA A 1 108 ? -3.585 4.319 4.372 1.00 88.25 108 ALA A C 1
ATOM 825 O O . ALA A 1 108 ? -4.285 3.306 4.295 1.00 88.25 108 ALA A O 1
ATOM 826 N N . ILE A 1 109 ? -3.550 5.088 5.453 1.00 83.50 109 ILE A N 1
ATOM 827 C CA . ILE A 1 109 ? -4.428 4.940 6.610 1.00 83.50 109 ILE A CA 1
ATOM 828 C C . ILE A 1 109 ? -5.021 6.307 6.976 1.00 83.50 109 ILE A C 1
ATOM 830 O O . ILE A 1 109 ? -4.354 7.327 6.788 1.00 83.50 109 ILE A O 1
ATOM 834 N N . PRO A 1 110 ? -6.242 6.369 7.527 1.00 78.00 110 PRO A N 1
ATOM 835 C CA . PRO A 1 110 ? -6.814 7.645 7.944 1.00 78.00 110 PRO A CA 1
ATOM 836 C C . PRO A 1 110 ? -6.002 8.275 9.094 1.00 78.00 110 PRO A C 1
ATOM 838 O O . PRO A 1 110 ? -5.726 7.623 10.097 1.00 78.00 110 PRO A O 1
ATOM 841 N N . GLY A 1 111 ? -5.626 9.549 8.972 1.00 67.81 111 GLY A N 1
ATOM 842 C CA . GLY A 1 111 ? -4.674 10.235 9.861 1.00 67.81 111 GLY A CA 1
ATOM 843 C C . GLY A 1 111 ? -5.237 10.741 11.197 1.00 67.81 111 GLY A C 1
ATOM 844 O O . GLY A 1 111 ? -4.475 11.036 12.113 1.00 67.81 111 GLY A O 1
ATOM 845 N N . HIS A 1 112 ? -6.561 10.829 11.345 1.00 61.72 112 HIS A N 1
ATOM 846 C CA . HIS A 1 112 ? -7.238 11.350 12.547 1.00 61.72 112 HIS A CA 1
ATOM 847 C C . HIS A 1 112 ? -7.610 10.268 13.577 1.00 61.72 112 HIS A C 1
ATOM 849 O O . HIS A 1 112 ? -8.052 10.579 14.684 1.00 61.72 112 HIS A O 1
ATOM 855 N N . VAL A 1 113 ? -7.466 8.995 13.221 1.00 59.28 113 VAL A N 1
ATOM 856 C CA . VAL A 1 113 ? -7.850 7.855 14.051 1.00 59.28 113 VAL A CA 1
ATOM 857 C C . VAL A 1 113 ? -6.575 7.084 14.342 1.00 59.28 113 VAL A C 1
ATOM 859 O O . VAL A 1 113 ? -5.878 6.662 13.429 1.00 59.28 113 VAL A O 1
ATOM 862 N N . GLY A 1 114 ? -6.213 7.011 15.623 1.00 66.31 114 GLY A N 1
ATOM 863 C CA . GLY A 1 114 ? -4.948 6.443 16.085 1.00 66.31 114 GLY A CA 1
ATOM 864 C C . GLY A 1 114 ? -4.805 4.940 15.793 1.00 66.31 114 GLY A C 1
ATOM 865 O O . GLY A 1 114 ? -5.191 4.441 14.740 1.00 66.31 114 GLY A O 1
ATOM 866 N N . PRO A 1 115 ? -4.230 4.150 16.703 1.00 80.94 115 PRO A N 1
ATOM 867 C CA . PRO A 1 115 ? -4.207 2.702 16.533 1.00 80.94 115 PRO A CA 1
ATOM 868 C C . PRO A 1 115 ? -5.624 2.125 16.375 1.00 80.94 115 PRO A C 1
ATOM 870 O O . PRO A 1 115 ? -6.508 2.417 17.180 1.00 80.94 115 PRO A O 1
ATOM 873 N N . GLY A 1 116 ? -5.849 1.307 15.348 1.00 86.00 116 GLY A N 1
ATOM 874 C CA . GLY A 1 116 ? -7.186 0.823 15.011 1.00 86.00 116 GLY A CA 1
ATOM 875 C C . GLY A 1 116 ? -7.242 -0.042 13.758 1.00 86.00 116 GLY A C 1
ATOM 876 O O . GLY A 1 116 ? -6.249 -0.196 13.048 1.00 86.00 116 GLY A O 1
ATOM 877 N N . LEU A 1 117 ? -8.422 -0.620 13.524 1.00 90.81 117 LEU A N 1
ATOM 878 C CA . LEU A 1 117 ? -8.798 -1.345 12.311 1.00 90.81 117 LEU A CA 1
ATOM 879 C C . LEU A 1 117 ? -9.792 -0.486 11.529 1.00 90.81 117 LEU A C 1
ATOM 881 O O . LEU A 1 117 ? -10.788 -0.033 12.093 1.00 90.81 117 LEU A O 1
ATOM 885 N N . TYR A 1 118 ? -9.539 -0.328 10.237 1.00 88.56 118 TYR A N 1
ATOM 886 C CA . TYR A 1 118 ? -10.300 0.515 9.328 1.00 88.56 118 TYR A CA 1
ATOM 887 C C . TYR A 1 118 ? -10.790 -0.316 8.140 1.00 88.56 118 TYR A C 1
ATOM 889 O O . TYR A 1 118 ? -10.019 -0.571 7.210 1.00 88.56 118 TYR A O 1
ATOM 897 N N . PRO A 1 119 ? -12.055 -0.768 8.169 1.00 91.75 119 PRO A N 1
ATOM 898 C CA . PRO A 1 119 ? -12.704 -1.351 7.003 1.00 91.75 119 PRO A CA 1
ATOM 899 C C . PRO A 1 119 ? -12.830 -0.299 5.898 1.00 91.75 119 PRO A C 1
ATOM 901 O O . PRO A 1 119 ? -13.346 0.798 6.122 1.00 91.75 119 PRO A O 1
ATOM 904 N N . LEU A 1 120 ? -12.321 -0.624 4.714 1.00 88.56 120 LEU A N 1
ATOM 905 C CA . LEU A 1 120 ? -12.281 0.290 3.575 1.00 88.56 120 LEU A CA 1
ATOM 906 C C . LEU A 1 120 ? -13.676 0.499 2.965 1.00 88.56 120 LEU A C 1
ATOM 908 O O . LEU A 1 120 ? -14.038 1.612 2.595 1.00 88.56 120 LEU A O 1
ATOM 912 N N . ASP A 1 121 ? -14.505 -0.542 2.944 1.00 88.50 121 ASP A N 1
ATOM 913 C CA . ASP A 1 121 ? -15.898 -0.467 2.501 1.00 88.50 121 ASP A CA 1
ATOM 914 C C . ASP A 1 121 ? -16.744 0.488 3.365 1.00 88.50 121 ASP A C 1
ATOM 916 O O . ASP A 1 121 ? -17.620 1.188 2.854 1.00 88.50 121 ASP A O 1
ATOM 920 N N . ASP A 1 122 ? -16.494 0.519 4.676 1.00 86.81 122 ASP A N 1
ATOM 921 C CA . ASP A 1 122 ? -17.191 1.395 5.615 1.00 86.81 122 ASP A CA 1
ATOM 922 C C . ASP A 1 122 ? -16.771 2.851 5.438 1.00 86.81 122 ASP A C 1
ATOM 924 O O . ASP A 1 122 ? -17.621 3.735 5.346 1.00 86.81 122 ASP A O 1
ATOM 928 N N . LEU A 1 123 ? -15.465 3.093 5.312 1.00 82.38 123 LEU A N 1
ATOM 929 C CA . LEU A 1 123 ? -14.932 4.419 5.018 1.00 82.38 123 LEU A CA 1
ATOM 930 C C . LEU A 1 123 ? -15.479 4.971 3.694 1.00 82.38 123 LEU A C 1
ATOM 932 O O . LEU A 1 123 ? -15.905 6.126 3.665 1.00 82.38 123 LEU A O 1
ATOM 936 N N . ARG A 1 124 ? -15.564 4.144 2.642 1.00 83.00 124 ARG A N 1
ATOM 937 C CA . ARG A 1 124 ? -16.189 4.536 1.371 1.00 83.00 124 ARG A CA 1
ATOM 938 C C . ARG A 1 124 ? -17.655 4.914 1.554 1.00 83.00 124 ARG A C 1
ATOM 940 O O . ARG A 1 124 ? -18.056 5.997 1.146 1.00 83.00 124 ARG A O 1
ATOM 947 N N . ARG A 1 125 ? -18.453 4.059 2.204 1.00 84.19 125 ARG A N 1
ATOM 948 C CA . ARG A 1 125 ? -19.891 4.318 2.432 1.00 84.19 125 ARG A CA 1
ATOM 949 C C . ARG A 1 125 ? -20.133 5.602 3.223 1.00 84.19 125 ARG A C 1
ATOM 951 O O . ARG A 1 125 ? -21.091 6.325 2.957 1.00 84.19 125 ARG A O 1
ATOM 958 N N . ARG A 1 126 ? -19.276 5.884 4.206 1.00 79.88 126 ARG A N 1
ATOM 959 C CA . ARG A 1 126 ? -19.333 7.119 4.997 1.00 79.88 126 ARG A CA 1
ATOM 960 C C . ARG A 1 126 ? -18.980 8.341 4.158 1.00 79.88 126 ARG A C 1
ATOM 962 O O . ARG A 1 126 ? -19.614 9.377 4.332 1.00 79.88 126 ARG A O 1
ATOM 969 N N . ALA A 1 127 ? -18.038 8.207 3.227 1.00 77.31 127 ALA A N 1
ATOM 970 C CA . ALA A 1 127 ? -17.731 9.279 2.293 1.00 77.31 127 ALA A CA 1
ATOM 971 C C . ALA A 1 127 ? -18.854 9.539 1.284 1.00 77.31 127 ALA A C 1
ATOM 973 O O . ALA A 1 127 ? -19.246 10.680 1.086 1.00 77.31 127 ALA A O 1
ATOM 974 N N . GLU A 1 128 ? -19.464 8.485 0.738 1.00 80.31 128 GLU A N 1
ATOM 975 C CA . GLU A 1 128 ? -20.652 8.587 -0.128 1.00 80.31 128 GLU A CA 1
ATOM 976 C C . GLU A 1 128 ? -21.869 9.216 0.576 1.00 80.31 128 GLU A C 1
ATOM 978 O O . GLU A 1 128 ? -22.802 9.674 -0.081 1.00 80.31 128 GLU A O 1
ATOM 983 N N . SER A 1 129 ? -21.878 9.209 1.912 1.00 79.44 129 SER A N 1
ATOM 984 C CA . SER A 1 129 ? -22.936 9.788 2.747 1.00 79.44 129 SER A CA 1
ATOM 985 C C . SER A 1 129 ? -22.610 11.205 3.241 1.00 79.44 129 SER A C 1
ATOM 987 O O . SER A 1 129 ? -23.318 11.705 4.115 1.00 79.44 129 SER A O 1
ATOM 989 N N . ASP A 1 130 ? -21.534 11.823 2.739 1.00 69.31 130 ASP A N 1
ATOM 990 C CA . ASP A 1 130 ? -20.996 13.118 3.183 1.00 69.31 130 ASP A CA 1
ATOM 991 C C . ASP A 1 130 ? -20.658 13.175 4.695 1.00 69.31 130 ASP A C 1
ATOM 993 O O . ASP A 1 130 ? -20.489 14.249 5.274 1.00 69.31 130 ASP A O 1
ATOM 997 N N . GLU A 1 131 ? -20.540 12.023 5.37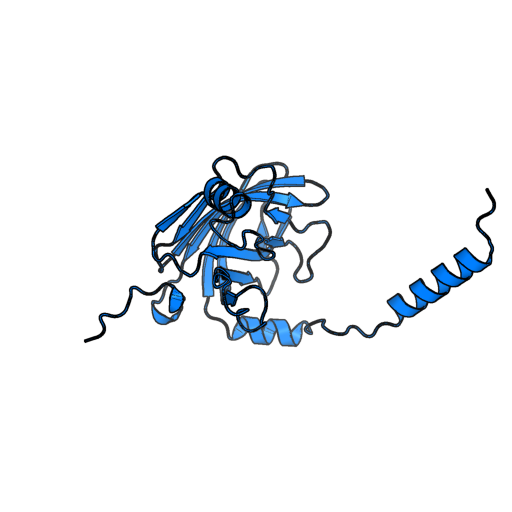4 1.00 65.62 131 GLU A N 1
ATOM 998 C CA . GLU A 1 131 ? -20.090 11.960 6.777 1.00 65.62 131 GLU A CA 1
ATOM 999 C C . GLU A 1 131 ? -18.575 12.156 6.895 1.00 65.62 131 GLU A C 1
ATOM 1001 O O . GLU A 1 131 ? -18.054 12.535 7.948 1.00 65.62 131 GLU A O 1
ATOM 1006 N N . VAL A 1 132 ? -17.867 11.839 5.814 1.00 62.56 132 VAL A N 1
ATOM 1007 C CA . VAL A 1 132 ? -16.435 12.016 5.628 1.00 62.56 132 VAL A CA 1
ATOM 1008 C C . VAL A 1 132 ? -16.267 12.678 4.277 1.00 62.56 132 VAL A C 1
ATOM 1010 O O . VAL A 1 132 ? -16.688 12.128 3.275 1.00 62.56 132 VAL A O 1
ATOM 1013 N N . GLU A 1 133 ? -15.653 13.850 4.229 1.00 54.75 133 GLU A N 1
ATOM 1014 C CA . GLU A 1 133 ? -15.659 14.618 2.986 1.00 54.75 133 GLU A CA 1
ATOM 1015 C C . GLU A 1 133 ? -14.900 13.915 1.852 1.00 54.75 133 GLU A C 1
ATOM 1017 O O . GLU A 1 133 ? -15.229 14.140 0.698 1.00 54.75 133 GLU A O 1
ATOM 1022 N N . TRP A 1 134 ? -13.947 13.015 2.142 1.00 62.97 134 TRP A N 1
ATOM 1023 C CA . TRP A 1 134 ? -13.066 12.471 1.106 1.00 62.97 134 TRP A CA 1
ATOM 1024 C C . TRP A 1 134 ? -12.580 11.027 1.356 1.00 62.97 134 TRP A C 1
ATOM 1026 O O . TRP A 1 134 ? -11.975 10.734 2.389 1.00 62.97 134 TRP A O 1
ATOM 1036 N N . TRP A 1 135 ? -12.834 10.145 0.375 1.00 65.56 135 TRP A N 1
ATOM 1037 C CA . TRP A 1 135 ? -12.450 8.717 0.321 1.00 65.56 135 TRP A CA 1
ATOM 1038 C C . TRP A 1 135 ? -11.311 8.421 -0.666 1.00 65.56 135 TRP A C 1
ATOM 1040 O O . TRP A 1 135 ? -10.630 7.408 -0.515 1.00 65.56 135 TRP A O 1
ATOM 1050 N N . GLU A 1 136 ? -11.100 9.278 -1.667 1.00 60.97 136 GLU A N 1
ATOM 1051 C CA . GLU A 1 136 ? -10.125 9.035 -2.732 1.00 60.97 136 GLU A CA 1
ATOM 1052 C C . GLU A 1 136 ? -8.704 9.057 -2.167 1.00 60.97 136 GLU A C 1
ATOM 1054 O O . GLU A 1 136 ? -8.146 10.098 -1.822 1.00 60.97 136 GLU A O 1
ATOM 1059 N N . VAL A 1 137 ? -8.131 7.865 -2.027 1.00 61.03 137 VAL A N 1
ATOM 1060 C CA . VAL A 1 137 ? -6.715 7.690 -1.752 1.00 61.03 137 VAL A CA 1
ATOM 1061 C C . VAL A 1 137 ? -6.040 7.386 -3.076 1.00 61.03 137 VAL A C 1
ATOM 1063 O O . VAL A 1 137 ? -5.997 6.235 -3.513 1.00 61.03 137 VAL A O 1
ATOM 1066 N N . ASP A 1 138 ? -5.468 8.417 -3.682 1.00 64.44 138 ASP A N 1
ATOM 1067 C CA . ASP A 1 138 ? -4.705 8.292 -4.929 1.00 64.44 138 ASP A CA 1
ATOM 1068 C C . ASP A 1 138 ? -3.428 7.445 -4.770 1.00 64.44 138 ASP A C 1
ATOM 1070 O O . ASP A 1 138 ? -2.797 7.053 -5.750 1.00 64.44 138 ASP A O 1
ATOM 1074 N N . ASP A 1 139 ? -3.044 7.129 -3.531 1.00 76.75 139 ASP A N 1
ATOM 1075 C CA . ASP A 1 139 ? -1.722 6.605 -3.204 1.00 76.75 139 ASP A CA 1
ATOM 1076 C C . ASP A 1 139 ? -1.683 5.140 -2.748 1.00 76.75 139 ASP A C 1
ATOM 1078 O O . ASP A 1 139 ? -0.661 4.676 -2.241 1.00 76.75 139 ASP A O 1
ATOM 1082 N N . PHE A 1 140 ? -2.755 4.368 -2.940 1.00 86.38 140 PHE A N 1
ATOM 1083 C CA . PHE A 1 140 ? -2.657 2.909 -2.852 1.00 86.38 140 PHE A CA 1
ATOM 1084 C C . PHE A 1 140 ? -2.070 2.358 -4.142 1.00 86.38 140 PHE A C 1
ATOM 1086 O O . PHE A 1 140 ? -2.745 2.343 -5.172 1.00 86.38 140 PHE A O 1
ATOM 1093 N N . HIS A 1 141 ? -0.841 1.847 -4.084 1.00 92.25 141 HIS A N 1
ATOM 1094 C CA . HIS A 1 141 ? -0.254 1.216 -5.256 1.00 92.25 141 HIS A CA 1
ATOM 1095 C C . HIS A 1 141 ? 0.711 0.080 -4.934 1.00 92.25 141 HIS A C 1
ATOM 1097 O O . HIS A 1 141 ? 1.407 0.073 -3.918 1.00 92.25 141 HIS A O 1
ATOM 1103 N N . LEU A 1 142 ? 0.809 -0.852 -5.875 1.00 92.44 142 LEU A N 1
ATOM 1104 C CA . LEU A 1 142 ? 1.874 -1.836 -5.975 1.00 92.44 142 LEU A CA 1
ATOM 1105 C C . LEU A 1 142 ? 2.460 -1.748 -7.377 1.00 92.44 142 LEU A C 1
ATOM 1107 O O . LEU A 1 142 ? 1.795 -2.075 -8.360 1.00 92.44 142 LEU A O 1
ATOM 1111 N N . SER A 1 143 ? 3.710 -1.304 -7.476 1.00 92.62 143 SER A N 1
ATOM 1112 C CA . SER A 1 143 ? 4.331 -1.033 -8.766 1.00 92.62 143 SER A CA 1
ATOM 1113 C C . SER A 1 143 ? 5.564 -1.902 -9.019 1.00 92.62 143 SER A C 1
ATOM 1115 O O . SER A 1 143 ? 6.516 -1.897 -8.225 1.00 92.62 143 SER A O 1
ATOM 1117 N N . PRO A 1 144 ? 5.605 -2.603 -10.165 1.00 87.25 144 PRO A N 1
ATOM 1118 C CA . PRO A 1 144 ? 6.822 -3.226 -10.673 1.00 87.25 144 PRO A CA 1
ATOM 1119 C C . PRO A 1 144 ? 7.857 -2.216 -11.190 1.00 87.25 144 PRO A C 1
ATOM 1121 O O . PRO A 1 144 ? 9.027 -2.580 -11.330 1.00 87.25 144 PRO A O 1
ATOM 1124 N N . ASP A 1 145 ? 7.457 -0.969 -11.460 1.00 81.94 145 ASP A N 1
ATOM 1125 C CA . ASP A 1 145 ? 8.302 0.114 -11.988 1.00 81.94 145 ASP A CA 1
ATOM 1126 C C . ASP A 1 145 ? 8.266 1.346 -11.065 1.00 81.94 145 ASP A C 1
ATOM 1128 O O . ASP A 1 145 ? 7.230 1.668 -10.490 1.00 81.94 145 ASP A O 1
ATOM 1132 N N . ALA A 1 146 ? 9.381 2.062 -10.931 1.00 70.50 146 ALA A N 1
ATOM 1133 C CA . ALA A 1 146 ? 9.450 3.291 -10.139 1.00 70.50 146 ALA A CA 1
ATOM 1134 C C . ALA A 1 146 ? 8.578 4.420 -10.713 1.00 70.50 146 ALA A C 1
ATOM 1136 O O . ALA A 1 146 ? 8.159 5.301 -9.972 1.00 70.50 146 ALA A O 1
ATOM 1137 N N . ARG A 1 147 ? 8.317 4.409 -12.025 1.00 68.94 147 ARG A N 1
ATOM 1138 C CA . ARG A 1 147 ? 7.573 5.470 -12.726 1.00 68.94 147 ARG A CA 1
ATOM 1139 C C . ARG A 1 147 ? 6.072 5.208 -12.821 1.00 68.94 147 ARG A C 1
ATOM 1141 O O . ARG A 1 147 ? 5.339 6.053 -13.322 1.00 68.94 147 ARG A O 1
ATOM 1148 N N . GLY A 1 148 ? 5.631 4.041 -12.361 1.00 73.31 148 GLY A N 1
ATOM 1149 C CA . GLY A 1 148 ? 4.297 3.542 -12.651 1.00 73.31 148 GLY A CA 1
ATOM 1150 C C . GLY A 1 148 ? 4.122 3.159 -14.126 1.00 73.31 148 GLY A C 1
ATOM 1151 O O . GLY A 1 148 ? 4.966 3.439 -14.979 1.00 73.31 148 GLY A O 1
ATOM 1152 N N . GLY A 1 149 ? 3.033 2.467 -14.437 1.00 79.81 149 GLY A N 1
ATOM 1153 C CA . GLY A 1 149 ? 2.693 2.074 -15.800 1.00 79.81 149 GLY A CA 1
ATOM 1154 C C . GLY A 1 149 ? 1.469 1.170 -15.837 1.00 79.81 149 GLY A C 1
ATOM 1155 O O . GLY A 1 149 ? 0.804 0.961 -14.828 1.00 79.81 149 GLY A O 1
ATOM 1156 N N . GLU A 1 150 ? 1.191 0.573 -16.995 1.00 85.00 150 GLU A N 1
ATOM 1157 C CA . GLU A 1 150 ? 0.035 -0.324 -17.183 1.00 85.00 150 GLU A CA 1
ATOM 1158 C C . GLU A 1 150 ? 0.052 -1.553 -16.254 1.00 85.00 150 GLU A C 1
ATOM 1160 O O . GLU A 1 150 ? -0.982 -2.178 -16.021 1.00 85.00 150 GLU A O 1
ATOM 1165 N N . SER A 1 151 ? 1.229 -1.901 -15.724 1.00 86.56 151 SER A N 1
ATOM 1166 C CA . SER A 1 151 ? 1.452 -3.006 -14.788 1.00 86.56 151 SER A CA 1
ATOM 1167 C C . SER A 1 151 ? 1.414 -2.593 -13.313 1.00 86.56 151 SER A C 1
ATOM 1169 O O . SER A 1 151 ? 1.603 -3.449 -12.447 1.00 86.56 151 SER A O 1
ATOM 1171 N N . THR A 1 152 ? 1.186 -1.312 -13.012 1.00 92.06 152 THR A N 1
ATOM 1172 C CA . THR A 1 152 ? 0.960 -0.838 -11.646 1.00 92.06 152 THR A CA 1
ATOM 1173 C C . THR A 1 152 ? -0.446 -1.210 -11.213 1.00 92.06 152 THR A C 1
ATOM 1175 O O . THR A 1 152 ? -1.418 -0.974 -11.927 1.00 92.06 152 THR A O 1
ATOM 1178 N N . PHE A 1 153 ? -0.536 -1.812 -10.036 1.00 93.19 153 PHE A N 1
ATOM 1179 C CA . PHE A 1 153 ? -1.800 -2.137 -9.406 1.00 93.19 153 PHE A CA 1
ATOM 1180 C C . PHE A 1 153 ? -2.201 -0.990 -8.487 1.00 93.19 153 PHE A C 1
ATOM 1182 O O . PHE A 1 153 ? -1.380 -0.542 -7.687 1.00 93.19 153 PHE A O 1
ATOM 1189 N N . TYR A 1 154 ? -3.451 -0.560 -8.581 1.00 93.12 154 TYR A N 1
ATOM 1190 C CA . TYR A 1 154 ? -4.068 0.446 -7.721 1.00 93.12 154 TYR A CA 1
ATOM 1191 C C . TYR A 1 154 ? -5.193 -0.188 -6.912 1.00 93.12 154 TYR A C 1
ATOM 1193 O O . TYR A 1 154 ? -5.655 -1.272 -7.263 1.00 93.12 154 TYR A O 1
ATOM 1201 N N . LEU A 1 155 ? -5.631 0.461 -5.830 1.00 92.31 155 LEU A N 1
ATOM 1202 C CA . LEU A 1 155 ? -6.785 -0.011 -5.058 1.00 92.31 155 LEU A CA 1
ATOM 1203 C C . LEU A 1 155 ? -8.000 -0.208 -5.972 1.00 92.31 155 LEU A C 1
ATOM 1205 O O . LEU A 1 155 ? -8.412 0.708 -6.681 1.00 92.31 155 LEU A O 1
ATOM 1209 N N . ASP A 1 156 ? -8.585 -1.400 -5.921 1.00 92.00 156 ASP A N 1
ATOM 1210 C CA . ASP A 1 156 ? -9.813 -1.694 -6.648 1.00 92.00 156 ASP A CA 1
ATOM 1211 C C . ASP A 1 156 ? -11.026 -1.292 -5.798 1.00 92.00 156 ASP A C 1
ATOM 1213 O O . ASP A 1 156 ? -11.430 -1.998 -4.867 1.00 92.00 156 ASP A O 1
ATOM 1217 N N . ASN A 1 157 ? -11.596 -0.130 -6.122 1.00 86.06 157 ASN A N 1
ATOM 1218 C CA . ASN A 1 157 ? -12.752 0.428 -5.425 1.00 86.06 157 ASN A CA 1
ATOM 1219 C C . ASN A 1 157 ? -14.027 -0.418 -5.582 1.00 86.06 157 ASN A C 1
ATOM 1221 O O . ASN A 1 157 ? -14.909 -0.358 -4.719 1.00 86.06 157 ASN A O 1
ATOM 1225 N N . ASP A 1 158 ? -14.134 -1.215 -6.645 1.00 87.31 158 ASP A N 1
ATOM 1226 C CA . ASP A 1 158 ? -15.308 -2.048 -6.900 1.00 87.31 158 ASP A CA 1
ATOM 1227 C C . ASP A 1 158 ? -15.256 -3.364 -6.105 1.00 87.31 158 ASP A C 1
ATOM 1229 O O . ASP A 1 158 ? -16.302 -3.943 -5.796 1.00 87.31 158 ASP A O 1
ATOM 1233 N N . ALA A 1 159 ? -14.062 -3.794 -5.684 1.00 90.94 159 ALA A N 1
ATOM 1234 C CA . ALA A 1 159 ? -13.829 -5.049 -4.968 1.00 90.94 159 ALA A CA 1
ATOM 1235 C C . ALA A 1 159 ? -13.558 -4.899 -3.455 1.00 90.94 159 ALA A C 1
ATOM 1237 O O . ALA A 1 159 ? -13.119 -5.856 -2.815 1.00 90.94 159 ALA A O 1
ATOM 1238 N N . LEU A 1 160 ? -13.838 -3.735 -2.850 1.00 90.00 160 LEU A N 1
ATOM 1239 C CA . LEU A 1 160 ? -13.507 -3.410 -1.446 1.00 90.00 160 LEU A CA 1
ATOM 1240 C C . LEU A 1 160 ? -14.190 -4.263 -0.365 1.00 90.00 160 LEU A C 1
ATOM 1242 O O . LEU A 1 160 ? -13.917 -4.066 0.820 1.00 90.00 160 LEU A O 1
ATOM 1246 N N . ASP A 1 161 ? -15.083 -5.184 -0.723 1.00 90.25 161 ASP A N 1
ATOM 1247 C CA . ASP A 1 161 ? -15.768 -6.015 0.264 1.00 90.25 161 ASP A CA 1
ATOM 1248 C C . ASP A 1 161 ? -14.764 -6.842 1.093 1.00 90.25 161 ASP A C 1
ATOM 1250 O O . ASP A 1 161 ? -13.936 -7.608 0.581 1.00 90.25 161 ASP A O 1
ATOM 1254 N N . GLY A 1 162 ? -14.814 -6.642 2.411 1.00 90.56 162 GLY A N 1
ATOM 1255 C CA . GLY A 1 162 ? -13.874 -7.231 3.361 1.00 90.56 162 GLY A CA 1
ATOM 1256 C C . GLY A 1 162 ? -12.432 -6.717 3.257 1.00 90.56 162 GLY A C 1
ATOM 1257 O O . GLY A 1 162 ? -11.542 -7.373 3.800 1.00 90.56 162 GLY A O 1
ATOM 1258 N N . ALA A 1 163 ? -12.179 -5.603 2.565 1.00 94.00 163 ALA A N 1
ATOM 1259 C CA . ALA A 1 163 ? -10.877 -4.942 2.526 1.00 94.00 163 ALA A CA 1
ATOM 1260 C C . ALA A 1 163 ? -10.667 -4.066 3.767 1.00 94.00 163 ALA A C 1
ATOM 1262 O O . ALA A 1 163 ? -11.595 -3.421 4.262 1.00 94.00 163 ALA A O 1
ATOM 1263 N N . TRP A 1 164 ? -9.443 -4.023 4.283 1.00 93.75 164 TRP A N 1
ATOM 1264 C CA . TRP A 1 164 ? -9.136 -3.268 5.492 1.00 93.75 164 TRP A CA 1
ATOM 1265 C C . TRP A 1 164 ? -7.670 -2.857 5.573 1.00 93.75 164 TRP A C 1
ATOM 1267 O O . TRP A 1 164 ? -6.767 -3.498 5.032 1.00 93.75 164 TRP A O 1
ATOM 1277 N N . VAL A 1 165 ? -7.440 -1.802 6.346 1.00 92.81 165 VAL A N 1
ATOM 1278 C CA . VAL A 1 165 ? -6.119 -1.402 6.829 1.00 92.81 165 VAL A CA 1
ATOM 1279 C C . VAL A 1 165 ? -6.169 -1.260 8.343 1.00 92.81 165 VAL A C 1
ATOM 1281 O O . VAL A 1 165 ? -7.182 -0.874 8.915 1.00 92.81 165 VAL A O 1
ATOM 1284 N N . ALA A 1 166 ? -5.092 -1.611 9.027 1.00 90.75 166 ALA A N 1
ATOM 1285 C CA . ALA A 1 166 ? -4.988 -1.498 10.471 1.00 90.75 166 ALA A CA 1
ATOM 1286 C C . ALA A 1 166 ? -3.632 -0.926 10.851 1.00 90.75 166 ALA A C 1
ATOM 1288 O O . ALA A 1 166 ? -2.628 -1.201 10.201 1.00 90.75 166 ALA A O 1
ATOM 1289 N N . THR A 1 167 ? -3.584 -0.173 11.940 1.00 88.75 167 THR A N 1
ATOM 1290 C CA . THR A 1 167 ? -2.336 0.359 12.480 1.00 88.75 167 THR A CA 1
ATOM 1291 C C . THR A 1 167 ? -2.259 0.128 13.978 1.00 88.75 167 THR A C 1
ATOM 1293 O O . THR A 1 167 ? -3.240 0.281 14.702 1.00 88.75 167 THR A O 1
ATOM 1296 N N . THR A 1 168 ? -1.077 -0.240 14.460 1.00 85.25 168 THR A N 1
ATOM 1297 C CA . THR A 1 168 ? -0.733 -0.228 15.895 1.00 85.25 168 THR A CA 1
ATOM 1298 C C . THR A 1 168 ? 0.110 0.993 16.263 1.00 85.25 168 THR A C 1
ATOM 1300 O O . THR A 1 168 ? 0.568 1.133 17.394 1.00 85.25 168 THR A O 1
ATOM 1303 N N . GLY A 1 169 ? 0.409 1.826 15.269 1.00 78.75 169 GLY A N 1
ATOM 1304 C CA . GLY A 1 169 ? 1.404 2.883 15.299 1.00 78.75 169 GLY A CA 1
ATOM 1305 C C . GLY A 1 169 ? 2.862 2.422 15.181 1.00 78.75 169 GLY A C 1
ATOM 1306 O O . GLY A 1 169 ? 3.709 3.171 14.702 1.00 78.75 169 GLY A O 1
ATOM 1307 N N . ALA A 1 170 ? 3.166 1.172 15.539 1.00 82.94 170 ALA A N 1
ATOM 1308 C CA . ALA A 1 170 ? 4.462 0.536 15.277 1.00 82.94 170 ALA A CA 1
ATOM 1309 C C . ALA A 1 170 ? 4.466 -0.332 14.008 1.00 82.94 170 ALA A C 1
ATOM 1311 O O . ALA A 1 170 ? 5.529 -0.715 13.514 1.00 82.94 170 ALA A O 1
ATOM 1312 N N . SER A 1 171 ? 3.283 -0.652 13.496 1.00 89.81 171 SER A N 1
ATOM 1313 C CA . SER A 1 171 ? 3.087 -1.411 12.272 1.00 89.81 171 SER A CA 1
ATOM 1314 C C . SER A 1 171 ? 1.787 -1.009 11.597 1.00 89.81 171 SER A C 1
ATOM 1316 O O . SER A 1 171 ? 0.830 -0.613 12.267 1.00 89.81 171 SER A O 1
ATOM 1318 N N . ILE A 1 172 ? 1.762 -1.171 10.280 1.00 92.12 172 ILE A N 1
ATOM 1319 C CA . ILE A 1 172 ? 0.554 -1.162 9.465 1.00 92.12 172 ILE A CA 1
ATOM 1320 C C . ILE A 1 172 ? 0.335 -2.589 8.977 1.00 92.12 172 ILE A C 1
ATOM 1322 O O . ILE A 1 172 ? 1.279 -3.232 8.524 1.00 92.12 172 ILE A O 1
ATOM 1326 N N . ALA A 1 173 ? -0.889 -3.085 9.079 1.00 95.44 173 ALA A N 1
ATOM 1327 C CA . ALA A 1 173 ? -1.339 -4.329 8.474 1.00 95.44 173 ALA A CA 1
ATOM 1328 C C . ALA A 1 173 ? -2.441 -4.016 7.462 1.00 95.44 173 ALA A C 1
ATOM 1330 O O . ALA A 1 173 ? -3.180 -3.048 7.635 1.00 95.44 173 ALA A O 1
ATOM 1331 N N . PHE A 1 174 ? -2.545 -4.813 6.409 1.00 96.12 174 PHE A N 1
ATOM 1332 C CA . PHE A 1 174 ? -3.492 -4.550 5.333 1.00 96.12 174 PHE A CA 1
ATOM 1333 C C . PHE A 1 174 ? -3.934 -5.833 4.638 1.00 96.12 174 PHE A C 1
ATOM 1335 O O . PHE A 1 174 ? -3.193 -6.820 4.571 1.00 96.12 174 PHE A O 1
ATOM 1342 N N . ASP A 1 175 ? -5.139 -5.766 4.091 1.00 97.06 175 ASP A N 1
ATOM 1343 C CA . ASP A 1 175 ? -5.722 -6.718 3.157 1.00 97.06 175 ASP A CA 1
ATOM 1344 C C . ASP 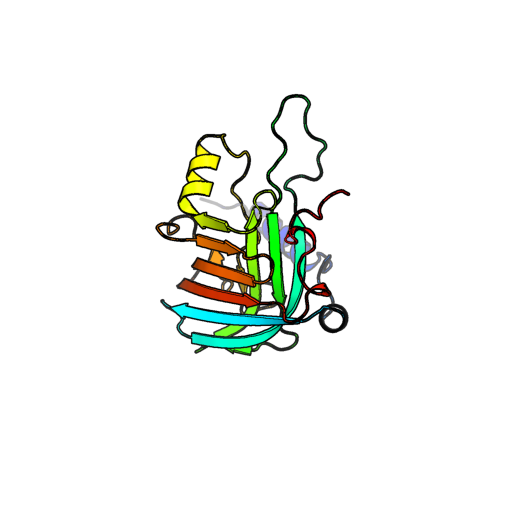A 1 175 ? -6.572 -5.922 2.170 1.00 97.06 175 ASP A C 1
ATOM 1346 O O . ASP A 1 175 ? -7.641 -5.419 2.523 1.00 97.06 175 ASP A O 1
ATOM 1350 N N . VAL A 1 176 ? -6.054 -5.737 0.960 1.00 95.56 176 VAL A N 1
ATOM 1351 C CA . VAL A 1 176 ? -6.647 -4.840 -0.030 1.00 95.56 176 VAL A CA 1
ATOM 1352 C C . VAL A 1 176 ? -6.716 -5.504 -1.404 1.00 95.56 176 VAL A C 1
ATOM 1354 O O . VAL A 1 176 ? -5.748 -6.141 -1.833 1.00 95.56 176 VAL A O 1
ATOM 1357 N N . PRO A 1 177 ? -7.846 -5.385 -2.114 1.00 95.81 177 PRO A N 1
ATOM 1358 C CA . PRO A 1 177 ? -7.926 -5.737 -3.520 1.00 95.81 177 PRO A CA 1
ATOM 1359 C C . PRO A 1 177 ? -7.191 -4.671 -4.338 1.00 95.81 177 PRO A C 1
ATOM 1361 O O . PRO A 1 177 ? -7.278 -3.477 -4.048 1.00 95.81 177 PRO A O 1
ATOM 1364 N N . MET A 1 178 ? -6.448 -5.089 -5.351 1.00 94.81 178 MET A N 1
ATOM 1365 C CA . MET A 1 178 ? -5.793 -4.177 -6.272 1.00 94.81 178 MET A CA 1
ATOM 1366 C C . MET A 1 178 ? -5.942 -4.659 -7.711 1.00 94.81 178 MET A C 1
ATOM 1368 O O . MET A 1 178 ? -5.865 -5.855 -7.986 1.00 94.81 178 MET A O 1
ATOM 1372 N N . ALA A 1 179 ? -6.088 -3.719 -8.633 1.00 93.88 179 ALA A N 1
ATOM 1373 C CA . ALA A 1 179 ? -6.242 -3.986 -10.053 1.00 93.88 179 ALA A CA 1
ATOM 1374 C C . ALA A 1 179 ? -5.260 -3.144 -10.869 1.00 93.88 179 ALA A C 1
ATOM 1376 O O . ALA A 1 179 ? -4.959 -1.998 -10.535 1.00 93.88 179 ALA A O 1
ATOM 1377 N N . SER A 1 180 ? -4.751 -3.728 -11.946 1.00 92.25 180 SER A N 1
ATOM 1378 C CA . SER A 1 180 ? -4.058 -3.020 -13.021 1.00 92.25 180 SER A CA 1
ATOM 1379 C C . SER A 1 180 ? -4.904 -3.080 -14.294 1.00 92.25 180 SER A C 1
ATOM 1381 O O . SER A 1 180 ? -5.987 -3.662 -14.308 1.00 92.25 180 SER A O 1
ATOM 1383 N N . VAL A 1 181 ? -4.402 -2.537 -15.406 1.00 88.25 181 VAL A N 1
ATOM 1384 C CA . VAL A 1 181 ? -5.096 -2.611 -16.708 1.00 88.25 181 VAL A CA 1
ATOM 1385 C C . VAL A 1 181 ? -5.319 -4.062 -17.170 1.00 88.25 181 VAL A C 1
ATOM 1387 O O . VAL A 1 181 ? -6.196 -4.329 -17.989 1.00 88.25 181 VAL A O 1
ATOM 1390 N N . VAL A 1 182 ? -4.513 -5.006 -16.676 1.00 84.81 182 VAL A N 1
ATOM 1391 C CA . VAL A 1 182 ? -4.414 -6.363 -17.234 1.00 84.81 182 VAL A CA 1
ATOM 1392 C C . VAL A 1 182 ? -4.718 -7.486 -16.245 1.00 84.81 182 VAL A C 1
ATOM 1394 O O . VAL A 1 182 ? -4.780 -8.639 -16.671 1.00 84.81 182 VAL A O 1
ATOM 1397 N N . SER A 1 183 ? -4.855 -7.193 -14.951 1.00 89.69 183 SER A N 1
ATOM 1398 C CA . SER A 1 183 ? -4.952 -8.230 -13.918 1.00 89.69 183 SER A CA 1
ATOM 1399 C C . SER A 1 183 ? -5.496 -7.707 -12.598 1.00 89.69 183 SER A C 1
ATOM 1401 O O . SER A 1 183 ? -5.256 -6.552 -12.242 1.00 89.69 183 SER A O 1
ATOM 1403 N N . GLU A 1 184 ? -6.104 -8.606 -11.832 1.00 93.56 184 GLU A N 1
ATOM 1404 C CA . GLU A 1 184 ? -6.621 -8.343 -10.490 1.00 93.56 184 GLU A CA 1
ATOM 1405 C C . GLU A 1 184 ? -5.910 -9.225 -9.460 1.00 93.56 184 GLU A C 1
ATOM 1407 O O . GLU A 1 184 ? -5.591 -10.400 -9.689 1.00 93.56 184 GLU A O 1
ATOM 1412 N N . VAL A 1 185 ? -5.638 -8.644 -8.297 1.00 94.81 185 VAL A N 1
ATOM 1413 C CA . VAL A 1 185 ? -4.960 -9.314 -7.192 1.00 94.81 185 VAL A CA 1
ATOM 1414 C C . VAL A 1 185 ? -5.540 -8.893 -5.850 1.00 94.81 185 VAL A C 1
ATOM 1416 O O . VAL A 1 185 ? -6.102 -7.818 -5.690 1.00 94.81 185 VAL A O 1
ATOM 1419 N N . ARG A 1 186 ? -5.338 -9.728 -4.836 1.00 96.38 186 ARG A N 1
ATOM 1420 C CA . ARG A 1 186 ? -5.530 -9.374 -3.432 1.00 96.38 186 ARG A CA 1
ATOM 1421 C C . ARG A 1 186 ? -4.177 -9.342 -2.744 1.00 96.38 186 ARG A C 1
ATOM 1423 O O . ARG A 1 186 ? -3.425 -10.319 -2.790 1.00 96.38 186 ARG A O 1
ATOM 1430 N N . VAL A 1 187 ? -3.866 -8.209 -2.130 1.00 96.50 187 VAL A N 1
ATOM 1431 C CA . VAL A 1 187 ? -2.585 -7.931 -1.487 1.00 96.50 187 VAL A CA 1
ATOM 1432 C C . VAL A 1 187 ? -2.784 -7.905 0.020 1.00 96.50 187 VAL A C 1
ATOM 1434 O O . VAL A 1 187 ? -3.537 -7.097 0.555 1.00 96.50 187 VAL A O 1
ATOM 1437 N N . THR A 1 188 ? -2.076 -8.788 0.715 1.00 97.88 188 THR A N 1
ATOM 1438 C CA . THR A 1 188 ? -2.099 -8.894 2.178 1.00 97.88 188 THR A CA 1
ATOM 1439 C C . THR A 1 188 ? -0.703 -8.709 2.732 1.00 97.88 188 THR A C 1
ATOM 1441 O O . THR A 1 188 ? 0.280 -9.134 2.118 1.00 97.88 188 THR A O 1
ATOM 1444 N N . GLY A 1 189 ? -0.576 -8.084 3.896 1.00 97.69 189 GLY A N 1
ATOM 1445 C CA . GLY A 1 189 ? 0.752 -7.866 4.436 1.00 97.69 189 GLY A CA 1
ATOM 1446 C C . GLY A 1 189 ? 0.842 -6.927 5.617 1.00 97.69 189 GLY A C 1
ATOM 1447 O O . GLY A 1 189 ? -0.146 -6.561 6.252 1.00 97.69 189 GLY A O 1
ATOM 1448 N N . THR A 1 190 ? 2.088 -6.574 5.916 1.00 97.19 190 THR A N 1
ATOM 1449 C CA . THR A 1 190 ? 2.454 -5.658 6.986 1.00 97.19 190 THR A CA 1
ATOM 1450 C C . THR A 1 190 ? 3.656 -4.805 6.605 1.00 97.19 190 THR A C 1
ATOM 1452 O O . THR A 1 190 ? 4.604 -5.315 6.007 1.00 97.19 190 THR A O 1
ATOM 1455 N N . ILE A 1 191 ? 3.676 -3.559 7.070 1.00 95.19 191 ILE A N 1
ATOM 1456 C CA . ILE A 1 191 ? 4.865 -2.702 7.152 1.00 95.19 191 ILE A CA 1
ATOM 1457 C C . ILE A 1 191 ? 5.179 -2.508 8.635 1.00 95.19 191 ILE A C 1
ATOM 1459 O O . ILE A 1 191 ? 4.307 -2.107 9.402 1.00 95.19 191 ILE A O 1
ATOM 1463 N N . THR A 1 192 ? 6.399 -2.830 9.062 1.00 93.75 192 THR A N 1
ATOM 1464 C CA . THR A 1 192 ? 6.810 -2.737 10.474 1.00 93.75 192 THR A CA 1
ATOM 1465 C C . THR A 1 192 ? 8.120 -1.975 10.621 1.00 93.75 192 THR A C 1
ATOM 1467 O O . THR A 1 192 ? 9.090 -2.265 9.918 1.00 93.75 192 THR A O 1
ATOM 1470 N N . TRP A 1 193 ? 8.169 -1.047 11.578 1.00 89.25 193 TRP A N 1
ATOM 1471 C CA . TRP A 1 193 ? 9.376 -0.289 11.918 1.00 89.25 193 TRP A CA 1
ATOM 1472 C C . TRP A 1 193 ? 10.047 -0.871 13.161 1.00 89.25 193 TRP A C 1
ATOM 1474 O O . TRP A 1 193 ? 9.410 -1.053 14.203 1.00 89.25 193 TRP A O 1
ATOM 1484 N N . ALA A 1 194 ? 11.348 -1.147 13.062 1.00 77.19 194 ALA A N 1
ATOM 1485 C CA . ALA A 1 194 ? 12.115 -1.737 14.156 1.00 77.19 194 ALA A CA 1
ATOM 1486 C C . ALA A 1 194 ? 12.339 -0.743 15.307 1.00 77.19 194 ALA A C 1
ATOM 1488 O O . ALA A 1 194 ? 12.197 -1.109 16.477 1.00 77.19 194 ALA A O 1
ATOM 1489 N N . GLU A 1 195 ? 12.650 0.520 14.998 1.00 75.62 195 GLU A N 1
ATOM 1490 C CA . GLU A 1 195 ? 12.957 1.524 16.013 1.00 75.62 195 GLU A CA 1
ATOM 1491 C C . GLU A 1 195 ? 11.832 2.556 16.187 1.00 75.62 195 GLU A C 1
ATOM 1493 O O . GLU A 1 195 ? 11.271 3.045 15.208 1.00 75.62 195 GLU A O 1
ATOM 1498 N N . PRO A 1 196 ? 11.516 2.968 17.432 1.00 69.38 196 PRO A N 1
ATOM 1499 C CA . PRO A 1 196 ? 10.480 3.965 17.699 1.00 69.38 196 PRO A CA 1
ATOM 1500 C C . PRO A 1 196 ? 10.653 5.307 16.986 1.00 69.38 196 PRO A C 1
ATOM 1502 O O . PRO A 1 196 ? 9.660 5.961 16.692 1.00 69.38 196 PRO A O 1
ATOM 1505 N N . ARG A 1 197 ? 11.895 5.723 16.720 1.00 67.81 197 ARG A N 1
ATOM 1506 C CA . ARG A 1 197 ? 12.195 6.990 16.032 1.00 67.81 197 ARG A CA 1
ATOM 1507 C C . ARG A 1 197 ? 11.866 6.970 14.540 1.00 67.81 197 ARG A C 1
ATOM 1509 O O . ARG A 1 197 ? 11.688 8.038 13.971 1.00 67.81 197 ARG A O 1
ATOM 1516 N N . ASP A 1 198 ? 11.787 5.776 13.958 1.00 68.00 198 ASP A N 1
ATOM 1517 C CA . ASP A 1 198 ? 11.456 5.560 12.550 1.00 68.00 198 ASP A CA 1
ATOM 1518 C C . ASP A 1 198 ? 9.943 5.406 12.350 1.00 68.00 198 ASP A C 1
ATOM 1520 O O . ASP A 1 198 ? 9.468 5.307 11.223 1.00 68.00 198 ASP A O 1
ATOM 1524 N N . ARG A 1 199 ? 9.176 5.385 13.451 1.00 71.56 199 ARG A N 1
ATOM 1525 C CA . ARG A 1 199 ? 7.718 5.337 13.415 1.00 71.56 199 ARG A CA 1
ATOM 1526 C C . ARG A 1 199 ? 7.160 6.704 13.033 1.00 71.56 199 ARG A C 1
ATOM 1528 O O . ARG A 1 199 ? 7.702 7.730 13.461 1.00 71.56 199 ARG A O 1
ATOM 1535 N N . PRO A 1 200 ? 6.022 6.745 12.334 1.00 64.12 200 PRO A N 1
ATOM 1536 C CA . PRO A 1 200 ? 5.352 8.005 12.050 1.00 64.12 200 PRO A CA 1
ATOM 1537 C C . PRO A 1 200 ? 4.930 8.659 13.363 1.00 64.12 200 PRO A C 1
ATOM 1539 O O . PRO A 1 200 ? 4.240 8.052 14.179 1.00 64.12 200 PRO A O 1
ATOM 1542 N N . ARG A 1 201 ? 5.356 9.901 13.607 1.00 62.81 201 ARG A N 1
ATOM 1543 C CA . ARG A 1 201 ? 5.002 10.621 14.848 1.00 62.81 201 ARG A CA 1
ATOM 1544 C C . ARG A 1 201 ? 3.499 10.861 14.970 1.00 62.81 201 ARG A C 1
ATOM 1546 O O . ARG A 1 201 ? 2.975 10.866 16.072 1.00 62.81 201 ARG A O 1
ATOM 1553 N N . THR A 1 202 ? 2.832 11.009 13.835 1.00 58.50 202 THR A N 1
ATOM 1554 C CA . THR A 1 202 ? 1.376 11.066 13.656 1.00 58.50 202 THR A CA 1
ATOM 1555 C C . THR A 1 202 ? 0.658 9.791 14.102 1.00 58.50 202 THR A C 1
ATOM 1557 O O . THR A 1 202 ? -0.522 9.837 14.420 1.00 58.50 202 THR A O 1
ATOM 1560 N N . LEU A 1 203 ? 1.378 8.669 14.192 1.00 56.44 203 LEU A N 1
ATOM 1561 C CA . LEU A 1 203 ? 0.902 7.397 14.732 1.00 56.44 203 LEU A CA 1
ATOM 1562 C C . LEU A 1 203 ? 1.334 7.126 16.179 1.00 56.44 203 LEU A C 1
ATOM 1564 O O . LEU A 1 203 ? 0.931 6.113 16.758 1.00 56.44 203 LEU A O 1
ATOM 1568 N N . ALA A 1 204 ? 2.181 7.978 16.759 1.00 50.28 204 ALA A N 1
ATOM 1569 C CA . ALA A 1 204 ? 2.548 7.849 18.158 1.00 50.28 204 ALA A CA 1
ATOM 1570 C C . ALA A 1 204 ? 1.320 8.148 19.029 1.00 50.28 204 ALA A C 1
ATOM 1572 O O . ALA A 1 204 ? 0.538 9.046 18.713 1.00 50.28 204 ALA A O 1
ATOM 1573 N N . GLU A 1 205 ? 1.153 7.397 20.124 1.00 50.69 205 GLU A N 1
ATOM 1574 C CA . GLU A 1 205 ? 0.125 7.694 21.127 1.00 50.69 205 GLU A CA 1
ATOM 1575 C C . GLU A 1 205 ? 0.158 9.189 21.475 1.00 50.69 205 GLU A C 1
ATOM 1577 O O . GLU A 1 205 ? 1.257 9.765 21.527 1.00 50.69 205 GLU A O 1
ATOM 1582 N N . PRO A 1 206 ? -1.010 9.824 21.708 1.00 44.38 206 PRO A N 1
ATOM 1583 C CA . PRO A 1 206 ? -1.050 11.210 22.138 1.00 44.38 206 PRO A CA 1
ATOM 1584 C C . PRO A 1 206 ? -0.115 11.316 23.331 1.00 44.38 206 PRO A C 1
ATOM 1586 O O . PRO A 1 206 ? -0.310 10.664 24.356 1.00 44.38 206 PRO A O 1
ATOM 1589 N N . THR A 1 207 ? 0.971 12.061 23.149 1.00 42.44 207 THR A N 1
ATOM 1590 C CA . THR A 1 207 ? 1.916 12.277 24.230 1.00 42.44 207 THR A CA 1
ATOM 1591 C C . THR A 1 207 ? 1.100 12.951 25.311 1.00 42.44 207 THR A C 1
ATOM 1593 O O . THR A 1 207 ? 0.535 14.010 25.037 1.00 42.44 207 THR A O 1
ATOM 1596 N N . ASP A 1 208 ? 0.977 12.313 26.479 1.00 37.66 208 ASP A N 1
ATOM 1597 C CA . ASP A 1 208 ? 0.382 12.925 27.661 1.00 37.66 208 ASP A CA 1
ATOM 1598 C C . ASP A 1 208 ? 0.947 14.343 27.761 1.00 37.66 208 ASP A 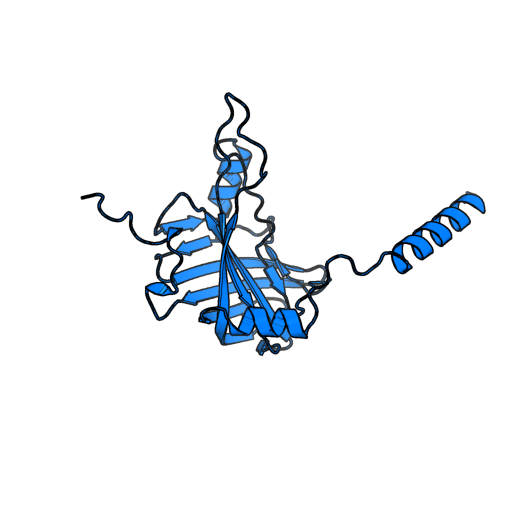C 1
ATOM 1600 O O . ASP A 1 208 ? 2.128 14.540 28.073 1.00 37.66 208 ASP A O 1
ATOM 1604 N N . LEU A 1 209 ? 0.113 15.327 27.421 1.00 34.31 209 LEU A N 1
ATOM 1605 C CA . LEU A 1 209 ? 0.386 16.730 27.657 1.00 34.31 209 LEU A CA 1
ATOM 1606 C C . LEU A 1 209 ? 0.379 16.882 29.177 1.00 34.31 209 LEU A C 1
ATOM 1608 O O . LEU A 1 209 ? -0.670 17.069 29.792 1.00 34.31 209 LEU A O 1
ATOM 1612 N N . ARG A 1 210 ? 1.552 16.685 29.777 1.00 33.00 210 ARG A N 1
ATOM 1613 C CA . ARG A 1 210 ? 1.838 17.068 31.156 1.00 33.00 210 ARG A CA 1
ATOM 1614 C C . ARG A 1 210 ? 1.985 18.574 31.272 1.00 33.00 210 ARG A C 1
ATOM 1616 O O . ARG A 1 210 ? 2.629 19.172 30.382 1.00 33.00 210 ARG A O 1
#

Nearest PDB structures (foldseek):
  5odz-assembly1_B  TM=5.219E-01  e=2.255E+00  Enterobacter cloacae
  5har-assembly1_A-2  TM=3.663E-01  e=1.479E+00  Enterobacter cloacae
  4s2l-assembly1_B  TM=3.638E-01  e=1.733E+00  Enterobacter cloacae
  5fdh-assembly1_B  TM=3.576E-01  e=1.733E+00  Serratia marcescens
  7khy-assembly1_A  TM=3.871E-01  e=2.506E+00  Enterobacter cloacae

Foldseek 3Di:
DDPDVVNVVVVVVVVVVVVVPPPPDDQDLVNVLVVQVPAAWWWWWKFKDWPAGFTDTDIFRKDKDWDFPDPDPDDPPADGAWIKIKIKGAHNDWDDGHPATFGMFMDIDTLPDAFFKFQLVVLVVCCVVVVHVDSDDVTGWTASDPVDDQRIWHFDPVPSVVWIWGDPQQKIWTWTWTDGNPITIIMTIMIGHPDPVSGDPSRDDPDPPD